Protein 6AZD (pdb70)

Structure (mmCIF, N/CA/C/O backbone):
data_6AZD
#
_entry.id   6AZD
#
_cell.length_a   49.410
_cell.length_b   52.650
_cell.length_c   52.300
_cell.angle_alpha   90.000
_cell.angle_beta   95.510
_cell.angle_gamma   90.000
#
_symmetry.space_group_name_H-M   'P 1 21 1'
#
loop_
_entity.id
_entity.type
_entity.pdbx_description
1 polymer 'PpKAI2-like H'
2 water water
#
loop_
_atom_site.group_PDB
_atom_site.id
_atom_site.type_symbol
_atom_site.label_atom_id
_atom_site.label_alt_id
_atom_site.label_comp_id
_atom_site.label_asym_id
_atom_site.label_entity_id
_atom_site.label_seq_id
_atom_site.pdbx_PDB_ins_code
_atom_site.Cartn_x
_atom_site.Cartn_y
_atom_site.Cartn_z
_atom_site.occupancy
_atom_site.B_iso_or_equiv
_atom_site.auth_seq_id
_atom_site.auth_comp_id
_atom_site.auth_asym_id
_atom_site.auth_atom_id
_atom_site.pdbx_PDB_model_num
ATOM 1 N N . SER A 1 5 ? 17.11357 9.64335 32.49587 1.000 39.43125 3 SER A N 1
ATOM 2 C CA . SER A 1 5 ? 15.84333 9.85484 33.18641 1.000 34.51301 3 SER A CA 1
ATOM 3 C C . SER A 1 5 ? 15.52457 11.34094 33.44232 1.000 27.35764 3 SER A C 1
ATOM 4 O O . SER A 1 5 ? 14.37984 11.75319 33.24907 1.000 24.73124 3 SER A O 1
ATOM 7 N N . PRO A 1 6 ? 16.50039 12.15000 33.88266 1.000 22.18236 4 PRO A N 1
ATOM 8 C CA . PRO A 1 6 ? 16.23960 13.59831 33.91945 1.000 27.61567 4 PRO A CA 1
ATOM 9 C C . PRO A 1 6 ? 16.04910 14.19568 32.53714 1.000 23.72120 4 PRO A C 1
ATOM 10 O O . PRO A 1 6 ? 15.24359 15.12124 32.38413 1.000 20.49586 4 PRO A O 1
ATOM 14 N N . LEU A 1 7 ? 16.75849 13.69107 31.52363 1.000 20.47404 5 LEU A N 1
ATOM 15 C CA . LEU A 1 7 ? 16.51805 14.14636 30.15748 1.000 19.12831 5 LEU A CA 1
ATOM 16 C C . LEU A 1 7 ? 15.10252 13.80379 29.70143 1.000 19.89634 5 LEU A C 1
ATOM 17 O O . LEU A 1 7 ? 14.43349 14.62029 29.05533 1.000 18.50792 5 LEU A O 1
ATOM 22 N N . LEU A 1 8 ? 14.62291 12.60456 30.03688 1.000 14.98599 6 LEU A N 1
ATOM 23 C CA . LEU A 1 8 ? 13.29553 12.18942 29.59582 1.000 14.92666 6 LEU A CA 1
ATOM 24 C C . LEU A 1 8 ? 12.19344 12.89257 30.38124 1.000 15.16802 6 LEU A C 1
ATOM 25 O O . LEU A 1 8 ? 11.14323 13.22265 29.81961 1.000 13.34858 6 LEU A O 1
ATOM 30 N N . SER A 1 9 ? 12.40985 13.13230 31.67624 1.000 16.26474 7 SER A N 1
ATOM 31 C CA . SER A 1 9 ? 11.45065 13.91853 32.44475 1.000 15.06738 7 SER A CA 1
ATOM 32 C C . SER A 1 9 ? 11.42438 15.36174 31.96378 1.000 13.36395 7 SER A C 1
ATOM 33 O O . SER A 1 9 ? 10.35110 15.95899 31.82129 1.000 16.56912 7 SER A O 1
ATOM 36 N N . THR A 1 10 ? 12.60122 15.93031 31.70236 1.000 11.30375 8 THR A N 1
ATOM 37 C CA . THR A 1 10 ? 12.69582 17.32418 31.28124 1.000 18.22914 8 THR A CA 1
ATOM 38 C C . THR A 1 10 ? 11.87480 17.59828 30.02498 1.000 15.55010 8 THR A C 1
ATOM 39 O O . THR A 1 10 ? 11.29396 18.68156 29.88533 1.000 14.65175 8 THR A O 1
ATOM 43 N N . HIS A 1 11 ? 11.79460 16.63461 29.11187 1.000 12.54617 9 HIS A N 1
ATOM 44 C CA . HIS A 1 11 ? 11.05516 16.81668 27.87154 1.000 10.83767 9 HIS A CA 1
ATOM 45 C C . HIS A 1 11 ? 9.69850 16.12753 27.88383 1.000 13.29862 9 HIS A C 1
ATOM 46 O O . HIS A 1 11 ? 9.06095 16.02921 26.82989 1.000 7.00307 9 HIS A O 1
ATOM 53 N N . ASN A 1 12 ? 9.25018 15.64664 29.04841 1.000 8.93513 10 ASN A N 1
ATOM 54 C CA . ASN A 1 12 ? 7.93092 15.02982 29.19933 1.000 7.03121 10 ASN A CA 1
ATOM 55 C C . ASN A 1 12 ? 7.75435 13.85450 28.24663 1.000 8.61631 10 ASN A C 1
ATOM 56 O O . ASN A 1 12 ? 6.68130 13.65718 27.67392 1.000 7.19744 10 ASN A O 1
ATOM 61 N N . VAL A 1 13 ? 8.81981 13.07378 28.07180 1.000 8.39488 11 VAL A N 1
ATOM 62 C CA . VAL A 1 13 ? 8.81449 11.99626 27.08762 1.000 8.54166 11 VAL A CA 1
ATOM 63 C C . VAL A 1 13 ? 7.80180 10.93452 27.49555 1.000 13.26402 11 VAL A C 1
ATOM 64 O O . VAL A 1 13 ? 7.76839 10.49307 28.65090 1.000 8.51038 11 VAL A O 1
ATOM 68 N N . THR A 1 14 ? 6.95963 10.53249 26.54730 1.000 8.39070 12 THR A N 1
ATOM 69 C CA . THR A 1 14 ? 5.92031 9.53605 26.76174 1.000 9.87437 12 THR A CA 1
ATOM 70 C C . THR A 1 14 ? 6.05047 8.47315 25.68272 1.000 7.93008 12 THR A C 1
ATOM 71 O O . THR A 1 14 ? 6.15889 8.80528 24.49978 1.000 7.93038 12 THR A O 1
ATOM 75 N N . VAL A 1 15 ? 6.05353 7.20450 26.08084 1.000 5.66612 13 VAL A N 1
ATOM 76 C CA . VAL A 1 15 ? 6.17076 6.09210 25.14295 1.000 6.43327 13 VAL A CA 1
ATOM 77 C C . VAL A 1 15 ? 4.94368 5.20537 25.29608 1.000 8.43763 13 VAL A C 1
ATOM 78 O O . VAL A 1 15 ? 4.63614 4.74751 26.40441 1.000 6.16534 13 VAL A O 1
ATOM 82 N N . LEU A 1 16 ? 4.24602 4.96840 24.18323 1.000 5.86158 14 LEU A N 1
ATOM 83 C CA . LEU A 1 16 ? 2.99436 4.22339 24.16291 1.000 5.50432 14 LEU A CA 1
ATOM 84 C C . LEU A 1 16 ? 3.04843 3.15236 23.08407 1.000 9.46026 14 LEU A C 1
ATOM 85 O O . LEU A 1 16 ? 3.62474 3.36631 22.01414 1.000 10.40649 14 LEU A O 1
ATOM 90 N N . GLY A 1 17 ? 2.43493 2.01269 23.36014 1.000 5.33118 15 GLY A N 1
ATOM 91 C CA . GLY A 1 17 ? 2.41906 0.89560 22.43887 1.000 6.97899 15 GLY A CA 1
ATOM 92 C C . GLY A 1 17 ? 3.26827 -0.25069 22.95626 1.000 11.01322 15 GLY A C 1
ATOM 93 O O . GLY A 1 17 ? 3.78885 -0.22698 24.07315 1.000 8.11542 15 GLY A O 1
ATOM 94 N N . ASN A 1 18 ? 3.41099 -1.26754 22.11340 1.000 9.90666 16 ASN A N 1
ATOM 95 C CA . ASN A 1 18 ? 4.19432 -2.43739 22.48075 1.000 11.12707 16 ASN A CA 1
ATOM 96 C C . ASN A 1 18 ? 5.67998 -2.16182 22.30878 1.000 10.30920 16 ASN A C 1
ATOM 97 O O . ASN A 1 18 ? 6.09752 -1.50269 21.35312 1.000 12.50863 16 ASN A O 1
ATOM 102 N N . ARG A 1 19 ? 6.47531 -2.68000 23.24810 1.000 9.94076 17 ARG A N 1
ATOM 103 C CA . ARG A 1 19 ? 7.91866 -2.46588 23.24568 1.000 14.81084 17 ARG A CA 1
ATOM 104 C C . ARG A 1 19 ? 8.59240 -2.96162 21.97456 1.000 18.06657 17 ARG A C 1
ATOM 105 O O . ARG A 1 19 ? 9.67243 -2.46980 21.63275 1.000 16.61930 17 ARG A O 1
ATOM 113 N N . SER A 1 20 ? 7.99634 -3.92844 21.27899 1.000 9.63868 18 SER A N 1
ATOM 114 C CA . SER A 1 20 ? 8.61501 -4.55563 20.11907 1.000 15.54216 18 SER A CA 1
ATOM 115 C C . SER A 1 20 ? 8.08239 -4.03081 18.78844 1.000 13.42239 18 SER A C 1
ATOM 116 O O . SER A 1 20 ? 8.46187 -4.55496 17.73840 1.000 10.95946 18 SER A O 1
ATOM 119 N N . ASP A 1 21 ? 7.22520 -3.01483 18.80257 1.000 10.91243 19 ASP A N 1
ATOM 120 C CA . ASP A 1 21 ? 6.59823 -2.53163 17.58095 1.000 13.10244 19 ASP A CA 1
ATOM 121 C C . ASP A 1 21 ? 7.40238 -1.38369 16.97736 1.000 13.40622 19 ASP A C 1
ATOM 122 O O . ASP A 1 21 ? 8.19403 -0.73587 17.67208 1.000 11.14140 19 ASP A O 1
ATOM 127 N N . PRO A 1 22 ? 7.24318 -1.12115 15.67380 1.000 9.93928 20 PRO A N 1
ATOM 128 C CA . PRO A 1 22 ? 8.03882 -0.06421 15.03344 1.000 10.20217 20 PRO A CA 1
ATOM 129 C C . PRO A 1 22 ? 7.77356 1.29228 15.66674 1.000 8.47170 20 PRO A C 1
ATOM 130 O O . PRO A 1 22 ? 6.63745 1.63180 16.00256 1.000 9.80674 20 PRO A O 1
ATOM 134 N N . VAL A 1 23 ? 8.83738 2.07115 15.81801 1.000 11.32398 21 VAL A N 1
ATOM 135 C CA . VAL A 1 23 ? 8.79840 3.29702 16.60733 1.000 9.46328 21 VAL A CA 1
ATOM 136 C C . VAL A 1 23 ? 8.46893 4.48019 15.70813 1.000 10.38358 21 VAL A C 1
ATOM 137 O O . VAL A 1 23 ? 9.04466 4.63609 14.62561 1.000 10.80937 21 VAL A O 1
ATOM 141 N N . VAL A 1 24 ? 7.53703 5.31184 16.16145 1.000 8.96851 22 VAL A N 1
ATOM 142 C CA . VAL A 1 24 ? 7.20882 6.58098 15.52926 1.000 6.88506 22 VAL A CA 1
ATOM 143 C C . VAL A 1 24 ? 7.41837 7.67080 16.56850 1.000 6.99315 22 VAL A C 1
ATOM 144 O O . VAL A 1 24 ? 6.84418 7.60367 17.66071 1.000 9.53716 22 VAL A O 1
ATOM 148 N N . VAL A 1 25 ? 8.23138 8.66902 16.23504 1.000 5.87168 23 VAL A N 1
ATOM 149 C CA . VAL A 1 25 ? 8.47829 9.81732 17.10162 1.000 6.49703 23 VAL A CA 1
ATOM 150 C C . VAL A 1 25 ? 7.73141 11.01067 16.52315 1.000 7.11985 23 VAL A C 1
ATOM 151 O O . VAL A 1 25 ? 7.79112 11.25741 15.31206 1.000 4.46645 23 VAL A O 1
ATOM 155 N N . LEU A 1 26 ? 7.03048 11.74622 17.38620 1.000 4.43495 24 LEU A N 1
ATOM 156 C CA . LEU A 1 26 ? 6.14390 12.83624 16.99187 1.000 6.57491 24 LEU A CA 1
ATOM 157 C C . LEU A 1 26 ? 6.62689 14.12470 17.64535 1.000 8.48395 24 LEU A C 1
ATOM 158 O O . LEU A 1 26 ? 6.61786 14.23637 18.87416 1.000 8.59112 24 LEU A O 1
ATOM 163 N N . GLY A 1 27 ? 7.02645 15.09729 16.83204 1.000 7.39661 25 GLY A N 1
ATOM 164 C CA . GLY A 1 27 ? 7.44779 16.39748 17.31734 1.000 6.36335 25 GLY A CA 1
ATOM 165 C C . GLY A 1 27 ? 6.37258 17.42381 17.01778 1.000 9.80524 25 GLY A C 1
ATOM 166 O O . GLY A 1 27 ? 5.61947 17.28281 16.05466 1.000 13.07457 25 GLY A O 1
ATOM 167 N N . HIS A 1 28 ? 6.30413 18.46366 17.83919 1.000 5.42981 26 HIS A N 1
ATOM 168 C CA . HIS A 1 28 ? 5.24723 19.45933 17.74138 1.000 7.90246 26 HIS A CA 1
ATOM 169 C C . HIS A 1 28 ? 5.81374 20.81451 17.33046 1.000 6.75076 26 HIS A C 1
ATOM 170 O O . HIS A 1 28 ? 7.01802 21.06719 17.41653 1.000 7.55282 26 HIS A O 1
ATOM 177 N N . GLY A 1 29 ? 4.91327 21.70161 16.90474 1.000 4.40793 27 GLY A N 1
ATOM 178 C CA . GLY A 1 29 ? 5.29747 23.01490 16.43385 1.000 8.53665 27 GLY A CA 1
ATOM 179 C C . GLY A 1 29 ? 5.35271 24.05556 17.54349 1.000 9.57982 27 GLY A C 1
ATOM 180 O O . GLY A 1 29 ? 5.07938 23.78839 18.71373 1.000 6.84311 27 GLY A O 1
ATOM 181 N N . LEU A 1 30 ? 5.72066 25.27135 17.14318 1.000 10.18630 28 LEU A N 1
ATOM 182 C CA . LEU A 1 30 ? 5.80588 26.38737 18.07611 1.000 8.72097 28 LEU A CA 1
ATOM 183 C C . LEU A 1 30 ? 4.43112 26.73040 18.63210 1.000 8.18587 28 LEU A C 1
ATOM 184 O O . LEU A 1 30 ? 3.45167 26.82381 17.88916 1.000 7.48130 28 LEU A O 1
ATOM 189 N N . GLY A 1 31 ? 4.35932 26.92768 19.94660 1.000 12.62462 29 GLY A N 1
ATOM 190 C CA . GLY A 1 31 ? 3.12491 27.32511 20.58012 1.000 9.22453 29 GLY A CA 1
ATOM 191 C C . GLY A 1 31 ? 2.25908 26.19085 21.07650 1.000 11.07793 29 GLY A C 1
ATOM 192 O O . GLY A 1 31 ? 1.32166 26.44043 21.84553 1.000 10.78922 29 GLY A O 1
ATOM 193 N N . THR A 1 32 ? 2.52555 24.96021 20.66296 1.000 12.49316 30 THR A N 1
ATOM 194 C CA . THR A 1 32 ? 1.77647 23.81393 21.15372 1.000 8.49790 30 THR A CA 1
ATOM 195 C C . THR A 1 32 ? 2.73090 22.88933 21.90557 1.000 10.70557 30 THR A C 1
ATOM 196 O O . THR A 1 32 ? 3.87061 23.25315 22.21236 1.000 13.27039 30 THR A O 1
ATOM 200 N N . ASP A 1 33 ? 2.24831 21.69586 22.22593 1.000 10.99679 31 ASP A N 1
ATOM 201 C CA . ASP A 1 33 ? 3.07897 20.65957 22.82588 1.000 10.87023 31 ASP A CA 1
ATOM 202 C C . ASP A 1 33 ? 2.58139 19.32416 22.28708 1.000 9.84206 31 ASP A C 1
ATOM 203 O O . ASP A 1 33 ? 1.84737 19.27003 21.29436 1.000 9.41263 31 ASP A O 1
ATOM 208 N N . GLN A 1 34 ? 2.96318 18.22995 22.95093 1.000 7.43637 32 GLN A N 1
ATOM 209 C CA . GLN A 1 34 ? 2.60593 16.91137 22.44739 1.000 6.65761 32 GLN A CA 1
ATOM 210 C C . GLN A 1 34 ? 1.10555 16.66530 22.48647 1.000 8.24466 32 GLN A C 1
ATOM 211 O O . GLN A 1 34 ? 0.63037 15.73793 21.82364 1.000 8.61225 32 GLN A O 1
ATOM 217 N N . SER A 1 35 ? 0.34647 17.48275 23.22452 1.000 6.66168 33 SER A N 1
ATOM 218 C CA . SER A 1 35 ? -1.10708 17.34094 23.22397 1.000 8.59285 33 SER A CA 1
ATOM 219 C C . SER A 1 35 ? -1.71606 17.67271 21.86803 1.000 8.28609 33 SER A C 1
ATOM 220 O O . SER A 1 35 ? -2.87340 17.31991 21.62246 1.000 8.45386 33 SER A O 1
ATOM 223 N N . VAL A 1 36 ? -0.96615 18.33247 20.97958 1.000 9.43448 34 VAL A N 1
ATOM 224 C CA . VAL A 1 36 ? -1.42598 18.51050 19.60635 1.000 8.44376 34 VAL A CA 1
ATOM 225 C C . VAL A 1 36 ? -1.69514 17.16585 18.94200 1.000 8.27088 34 VAL A C 1
ATOM 226 O O . VAL A 1 36 ? -2.50790 17.08161 18.01568 1.000 10.74349 34 VAL A O 1
ATOM 230 N N . TRP A 1 37 ? -1.05223 16.10267 19.41039 1.000 6.69267 35 TRP A N 1
ATOM 231 C CA . TRP A 1 37 ? -1.24520 14.76855 18.86295 1.000 10.91335 35 TRP A CA 1
ATOM 232 C C . TRP A 1 37 ? -2.34532 13.99157 19.56899 1.000 11.48685 35 TRP A C 1
ATOM 233 O O . TRP A 1 37 ? -2.46943 12.78272 19.33935 1.000 11.01357 35 TRP A O 1
ATOM 244 N N . LYS A 1 38 ? -3.15626 14.66335 20.39660 1.000 7.58380 36 LYS A N 1
ATOM 245 C CA . LYS A 1 38 ? -4.16899 13.97718 21.19638 1.000 9.65727 36 LYS A CA 1
ATOM 246 C C . LYS A 1 38 ? -5.09933 13.10833 20.35568 1.000 11.99195 36 LYS A C 1
ATOM 247 O O . LYS A 1 38 ? -5.56165 12.06532 20.83095 1.000 13.88703 36 LYS A O 1
ATOM 253 N N . TYR A 1 39 ? -5.40820 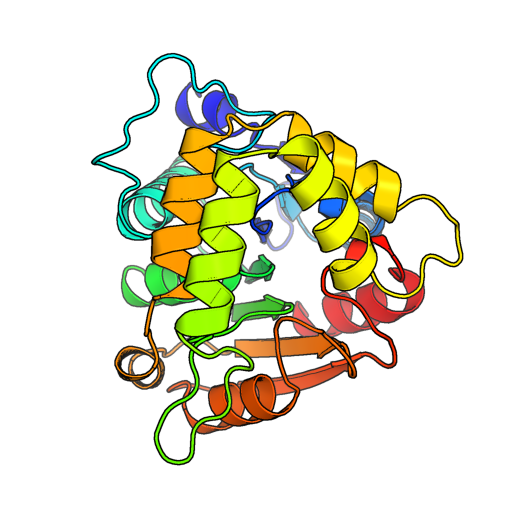13.51550 19.12652 1.000 9.88398 37 TYR A N 1
ATOM 254 C CA . TYR A 1 39 ? -6.36295 12.77445 18.31353 1.000 12.33956 37 TYR A CA 1
ATOM 255 C C . TYR A 1 39 ? -5.69319 11.83498 17.32584 1.000 11.47025 37 TYR A C 1
ATOM 256 O O . TYR A 1 39 ? -6.38826 11.10106 16.61712 1.000 9.94079 37 TYR A O 1
ATOM 265 N N . THR A 1 40 ? -4.36636 11.84096 17.27218 1.000 9.28390 38 THR A N 1
ATOM 266 C CA . THR A 1 40 ? -3.59809 11.00055 16.37232 1.000 11.16860 38 THR A CA 1
ATOM 267 C C . THR A 1 40 ? -3.03198 9.77327 17.06105 1.000 10.69854 38 THR A C 1
ATOM 268 O O . THR A 1 40 ? -2.99824 8.69487 16.46302 1.000 11.17566 38 THR A O 1
ATOM 272 N N . VAL A 1 41 ? -2.59786 9.91615 18.31325 1.000 10.84628 39 VAL A N 1
ATOM 273 C CA . VAL A 1 41 ? -1.81904 8.85619 18.95901 1.000 12.34289 39 VAL A CA 1
ATOM 274 C C . VAL A 1 41 ? -2.61017 7.55839 19.12797 1.000 12.00406 39 VAL A C 1
ATOM 275 O O . VAL A 1 41 ? -2.06683 6.49056 18.81410 1.000 9.73213 39 VAL A O 1
ATOM 279 N N . PRO A 1 42 ? -3.86301 7.57243 19.60791 1.000 12.61247 40 PRO A N 1
ATOM 280 C CA . PRO A 1 42 ? -4.56539 6.28418 19.78657 1.000 12.12834 40 PRO A CA 1
ATOM 281 C C . PRO A 1 42 ? -4.72152 5.48581 18.50087 1.000 13.37563 40 PRO A C 1
ATOM 282 O O . PRO A 1 42 ? -4.74349 4.24869 18.54743 1.000 12.90209 40 PRO A O 1
ATOM 286 N N . SER A 1 43 ? -4.83144 6.15371 17.35168 1.000 11.62798 41 SER A N 1
ATOM 287 C CA . SER A 1 43 ? -4.85472 5.42937 16.08686 1.000 9.76021 41 SER A CA 1
ATOM 288 C C . SER A 1 43 ? -3.50567 4.78038 15.80162 1.000 12.40604 41 SER A C 1
ATOM 289 O O . SER A 1 43 ? -3.44761 3.66051 15.27997 1.000 12.90551 41 SER A O 1
ATOM 292 N N . LEU A 1 44 ? -2.40987 5.46254 16.14603 1.000 6.20353 42 LEU A N 1
ATOM 293 C CA . LEU A 1 44 ? -1.08577 4.88495 15.93682 1.000 7.84570 42 LEU A CA 1
ATOM 294 C C . LEU A 1 44 ? -0.86891 3.66445 16.81739 1.000 11.12761 42 LEU A C 1
ATOM 295 O O . LEU A 1 44 ? -0.29016 2.66633 16.37192 1.000 10.90840 42 LEU A O 1
ATOM 300 N N . VAL A 1 45 ? -1.32436 3.72830 18.06901 1.000 8.64339 43 VAL A N 1
ATOM 301 C CA . VAL A 1 45 ? -1.17882 2.59726 18.97915 1.000 9.12760 43 VAL A CA 1
ATOM 302 C C . VAL A 1 45 ? -2.01177 1.41634 18.49757 1.000 10.41669 43 VAL A C 1
ATOM 303 O O . VAL A 1 45 ? -1.54029 0.27455 18.46854 1.000 12.11625 43 VAL A O 1
ATOM 307 N N . ASN A 1 46 ? -3.26429 1.66998 18.11381 1.000 11.83728 44 ASN A N 1
ATOM 308 C CA . ASN A 1 46 ? -4.12588 0.58928 17.65181 1.000 12.10509 44 ASN A CA 1
ATOM 309 C C . ASN A 1 46 ? -3.68748 0.02337 16.30838 1.000 14.28901 44 ASN A C 1
ATOM 310 O O . ASN A 1 46 ? -4.19113 -1.03010 15.90591 1.000 14.48615 44 ASN A O 1
ATOM 315 N N . GLN A 1 47 ? -2.77119 0.69143 15.61140 1.000 15.28001 45 GLN A N 1
ATOM 316 C CA . GLN A 1 47 ? -2.17247 0.17702 14.38842 1.000 18.14764 45 GLN A CA 1
ATOM 317 C C . GLN A 1 47 ? -0.84564 -0.51904 14.64924 1.000 15.09477 45 GLN A C 1
ATOM 318 O O . GLN A 1 47 ? -0.10719 -0.79939 13.70048 1.000 16.36495 45 GLN A O 1
ATOM 324 N N . ASN A 1 48 ? -0.52669 -0.78373 15.91795 1.000 11.36832 46 ASN A N 1
ATOM 325 C CA . ASN A 1 48 ? 0.64957 -1.55755 16.31943 1.000 14.03547 46 ASN A CA 1
ATOM 326 C C . ASN A 1 48 ? 1.95055 -0.80839 16.01970 1.000 13.85515 46 ASN A C 1
ATOM 327 O O . ASN A 1 48 ? 2.94161 -1.39918 15.59221 1.000 14.94417 46 ASN A O 1
ATOM 332 N N . PHE A 1 49 ? 1.94866 0.49980 16.25625 1.000 10.15275 47 PHE A N 1
ATOM 333 C CA . PHE A 1 49 ? 3.16328 1.29899 16.28897 1.000 9.88309 47 PHE A CA 1
ATOM 334 C C . PHE A 1 49 ? 3.47357 1.68752 17.72907 1.000 8.34164 47 PHE A C 1
ATOM 335 O O . PHE A 1 49 ? 2.57278 1.81334 18.56247 1.000 4.86760 47 PHE A O 1
ATOM 343 N N . GLN A 1 50 ? 4.76011 1.84581 18.02442 1.000 7.40175 48 GLN A N 1
ATOM 344 C CA . GLN A 1 50 ? 5.21008 2.34149 19.31902 1.000 10.20769 48 GLN A CA 1
ATOM 345 C C . GLN A 1 50 ? 5.47414 3.83611 19.19411 1.000 10.39257 48 GLN A C 1
ATOM 346 O O . GLN A 1 50 ? 6.33050 4.25691 18.40931 1.000 11.09795 48 GLN A O 1
ATOM 352 N N . VAL A 1 51 ? 4.75273 4.62610 19.97817 1.000 7.76549 49 VAL A N 1
ATOM 353 C CA . VAL A 1 51 ? 4.66854 6.06780 19.79401 1.000 7.46646 49 VAL A CA 1
ATOM 354 C C . VAL A 1 51 ? 5.50874 6.75396 20.85958 1.000 9.73013 49 VAL A C 1
ATOM 355 O O . VAL A 1 51 ? 5.30144 6.53825 22.05942 1.000 8.50288 49 VAL A O 1
ATOM 359 N N . VAL A 1 52 ? 6.45519 7.57901 20.42502 1.000 3.37710 50 VAL A N 1
ATOM 360 C CA . VAL A 1 52 ? 7.25867 8.40145 21.31856 1.000 5.82714 50 VAL A CA 1
ATOM 361 C C . VAL A 1 52 ? 6.78772 9.83886 21.16234 1.000 9.12704 50 VAL A C 1
ATOM 362 O O . VAL A 1 52 ? 6.78418 10.38125 20.05020 1.000 7.96745 50 VAL A O 1
ATOM 366 N N . LEU A 1 53 ? 6.36663 10.44389 22.26630 1.000 7.52094 51 LEU A N 1
ATOM 367 C CA . LEU A 1 53 ? 6.01398 11.85231 22.30187 1.000 7.67393 51 LEU A CA 1
ATOM 368 C C . LEU A 1 53 ? 6.98941 12.58183 23.21065 1.000 7.73484 51 LEU A C 1
ATOM 369 O O . LEU A 1 53 ? 7.48572 12.02189 24.19189 1.000 7.74835 51 LEU A O 1
ATOM 374 N N . TYR A 1 54 ? 7.26636 13.83597 22.86821 1.000 6.56519 52 TYR A N 1
ATOM 375 C CA . TYR A 1 54 ? 8.15517 14.66690 23.66213 1.000 5.68450 52 TYR A CA 1
ATOM 376 C C . TYR A 1 54 ? 7.80561 16.12307 23.40694 1.000 8.40822 52 TYR A C 1
ATOM 377 O O . TYR A 1 54 ? 7.18943 16.46930 22.39419 1.000 5.51607 52 TYR A O 1
ATOM 386 N N . ASP A 1 55 ? 8.20925 16.97396 24.34253 1.000 6.27223 53 ASP A N 1
ATOM 387 C CA . ASP A 1 55 ? 8.03238 18.41297 24.23410 1.000 7.38849 53 ASP A CA 1
ATOM 388 C C . ASP A 1 55 ? 9.38716 19.05894 23.99392 1.000 8.63457 53 ASP A C 1
ATOM 389 O O . ASP A 1 55 ? 10.36545 18.72704 24.67413 1.000 7.12485 53 ASP A O 1
ATOM 394 N N . THR A 1 56 ? 9.44598 19.95695 23.01266 1.000 7.27214 54 THR A N 1
ATOM 395 C CA . THR A 1 56 ? 10.66616 20.70995 22.77512 1.000 5.98753 54 THR A CA 1
ATOM 396 C C . THR A 1 56 ? 10.87934 21.68747 23.92026 1.000 9.16942 54 THR A C 1
ATOM 397 O O . THR A 1 56 ? 9.92494 22.18558 24.52276 1.000 9.67672 54 THR A O 1
ATOM 401 N N . MET A 1 57 ? 12.14518 21.93320 24.24384 1.000 11.14490 55 MET A N 1
ATOM 402 C CA . MET A 1 57 ? 12.45870 22.83162 25.34518 1.000 11.03589 55 MET A CA 1
ATOM 403 C C . MET A 1 57 ? 11.95362 24.23135 25.03593 1.000 9.16205 55 MET A C 1
ATOM 404 O O . MET A 1 57 ? 12.15567 24.75075 23.93529 1.000 15.50018 55 MET A O 1
ATOM 409 N N . GLY A 1 58 ? 11.29334 24.83959 26.01167 1.000 7.38868 56 GLY A N 1
ATOM 410 C CA . GLY A 1 58 ? 10.65392 26.12164 25.84297 1.000 10.30941 56 GLY A CA 1
ATOM 411 C C . GLY A 1 58 ? 9.14884 26.04417 25.73445 1.000 11.56591 56 GLY A C 1
ATOM 412 O O . GLY A 1 58 ? 8.47988 27.07513 25.86846 1.000 15.12267 56 GLY A O 1
ATOM 413 N N . ALA A 1 59 ? 8.59460 24.85993 25.48837 1.000 10.23972 57 ALA A N 1
ATOM 414 C CA . ALA A 1 59 ? 7.14757 24.71838 25.49047 1.000 10.38553 57 ALA A CA 1
ATOM 415 C C . ALA A 1 59 ? 6.59904 25.02582 26.88270 1.000 12.03304 57 ALA A C 1
ATOM 416 O O . ALA A 1 59 ? 7.31370 24.96372 27.88469 1.000 11.60392 57 ALA A O 1
ATOM 418 N N . GLY A 1 60 ? 5.30864 25.37389 26.93525 1.000 11.71764 58 GLY A N 1
ATOM 419 C CA . GLY A 1 60 ? 4.70562 25.76983 28.19925 1.000 13.26293 58 GLY A CA 1
ATOM 420 C C . GLY A 1 60 ? 4.66647 24.65365 29.22256 1.000 19.33176 58 GLY A C 1
ATOM 421 O O . GLY A 1 60 ? 4.69845 24.91036 30.43167 1.000 14.69437 58 GLY A O 1
ATOM 422 N N . SER A 1 61 ? 4.59438 23.40657 28.75667 1.000 12.93566 59 SER A N 1
ATOM 423 C CA . SER A 1 61 ? 4.62432 22.22340 29.60324 1.000 12.74189 59 SER A CA 1
ATOM 424 C C . SER A 1 61 ? 6.03111 21.87013 30.06437 1.000 13.11929 59 SER A C 1
ATOM 425 O O . SER A 1 61 ? 6.21240 20.85650 30.74682 1.000 12.25878 59 SER A O 1
ATOM 428 N N . THR A 1 62 ? 7.01749 22.67642 29.69826 1.000 12.07343 60 THR A N 1
ATOM 429 C CA . THR A 1 62 ? 8.42095 22.45364 29.99857 1.000 13.66220 60 THR A CA 1
ATOM 430 C C . THR A 1 62 ? 8.88098 23.47573 31.03922 1.000 13.32754 60 THR A C 1
ATOM 431 O O . THR A 1 62 ? 8.35902 24.59188 31.10374 1.000 13.52144 60 THR A O 1
ATOM 435 N N . GLU A 1 63 ? 9.83469 23.08877 31.88511 1.000 12.67259 61 GLU A N 1
ATOM 436 C CA . GLU A 1 63 ? 10.33057 24.00511 32.90850 1.000 19.89612 61 GLU A CA 1
ATOM 437 C C . GLU A 1 63 ? 11.38589 24.92367 32.30415 1.000 19.73850 61 GLU A C 1
ATOM 438 O O . GLU A 1 63 ? 12.40048 24.45203 31.78104 1.000 25.73151 61 GLU A O 1
ATOM 444 N N . THR A 1 64 ? 11.15460 26.23750 32.39410 1.000 17.31828 62 THR A N 1
ATOM 445 C CA . THR A 1 64 ? 11.93968 27.22317 31.65910 1.000 17.38992 62 THR A CA 1
ATOM 446 C C . THR A 1 64 ? 12.41511 28.37536 32.53753 1.000 19.89324 62 THR A C 1
ATOM 447 O O . THR A 1 64 ? 12.70139 29.45724 32.01423 1.000 18.24064 62 THR A O 1
ATOM 451 N N . SER A 1 65 ? 12.51276 28.16952 33.85406 1.000 23.94446 63 SER A N 1
ATOM 452 C CA . SER A 1 65 ? 12.85311 29.26943 34.75449 1.000 19.47596 63 SER A CA 1
ATOM 453 C C . SER A 1 65 ? 14.22783 29.84859 34.43694 1.000 22.57757 63 SER A C 1
ATOM 454 O O . SER A 1 65 ? 14.41694 31.07068 34.46381 1.000 21.73549 63 SER A O 1
ATOM 457 N N . ASP A 1 66 ? 15.20115 28.98804 34.14237 1.000 22.13566 64 ASP A N 1
ATOM 458 C CA . ASP A 1 66 ? 16.50859 29.43736 33.68286 1.000 21.22035 64 ASP A CA 1
ATOM 459 C C . ASP A 1 66 ? 16.73674 28.96811 32.25114 1.000 25.21251 64 ASP A C 1
ATOM 460 O O . ASP A 1 66 ? 17.64994 28.17889 31.98943 1.000 29.85991 64 ASP A O 1
ATOM 462 N N . PHE A 1 67 ? 15.90865 29.44697 31.32314 1.000 20.67440 65 PHE A N 1
ATOM 463 C CA . PHE A 1 67 ? 15.96552 28.97992 29.94345 1.000 20.28523 65 PHE A CA 1
ATOM 464 C C . PHE A 1 67 ? 17.29244 29.35297 29.29386 1.000 21.23587 65 PHE A C 1
ATOM 465 O O . PHE A 1 67 ? 17.71422 30.51266 29.32885 1.000 19.61631 65 PHE A O 1
ATOM 473 N N . ASN A 1 68 ? 17.94493 28.35963 28.69292 1.000 14.79456 66 ASN A N 1
ATOM 474 C CA . ASN A 1 68 ? 19.23422 28.54055 28.02567 1.000 14.78289 66 ASN A CA 1
ATOM 475 C C . ASN A 1 68 ? 18.99846 29.15815 26.65274 1.000 14.77567 66 ASN A C 1
ATOM 476 O O . ASN A 1 68 ? 18.85700 28.46039 25.64745 1.000 12.83238 66 ASN A O 1
ATOM 481 N N . PHE A 1 69 ? 18.98307 30.49310 26.60918 1.000 12.43288 67 PHE A N 1
ATOM 482 C CA . PHE A 1 69 ? 18.69737 31.19879 25.36334 1.000 12.03498 67 PHE A CA 1
ATOM 483 C C . PHE A 1 69 ? 19.80248 30.99400 24.33681 1.000 13.81680 67 PHE A C 1
ATOM 484 O O . PHE A 1 69 ? 19.53190 30.92843 23.13198 1.000 15.37120 67 PHE A O 1
ATOM 492 N N . LYS A 1 70 ? 21.05417 30.91238 24.79204 1.000 10.61946 68 LYS A N 1
ATOM 493 C CA . LYS A 1 70 ? 22.16448 30.67967 23.87583 1.000 12.18604 68 LYS A CA 1
ATOM 494 C C . LYS A 1 70 ? 22.03162 29.32588 23.19086 1.000 13.81790 68 LYS A C 1
ATOM 495 O O . LYS A 1 70 ? 22.07182 29.23328 21.95800 1.000 15.46680 68 LYS A O 1
ATOM 501 N N . ARG A 1 71 ? 21.86752 28.26176 23.98180 1.000 13.82865 69 ARG A N 1
ATOM 502 C CA . ARG A 1 71 ? 21.74381 26.91767 23.42229 1.000 15.71206 69 ARG A CA 1
ATOM 503 C C . ARG A 1 71 ? 20.59489 26.82315 22.42979 1.000 12.19536 69 ARG A C 1
ATOM 504 O O . ARG A 1 71 ? 20.68611 26.09206 21.43649 1.000 14.54107 69 ARG A O 1
ATOM 512 N N . TYR A 1 72 ? 19.51986 27.56790 22.66753 1.000 14.26104 70 TYR A N 1
ATOM 513 C CA . TYR A 1 72 ? 18.32442 27.51334 21.84086 1.000 16.46732 70 TYR A CA 1
ATOM 514 C C . TYR A 1 72 ? 18.17660 28.75638 20.96639 1.000 17.57680 70 TYR A C 1
ATOM 515 O O . TYR A 1 72 ? 17.06399 29.14701 20.60760 1.000 19.98543 70 TYR A O 1
ATOM 524 N N . SER A 1 73 ? 19.30030 29.37753 20.60851 1.000 13.62289 71 SER A N 1
ATOM 525 C CA . SER A 1 73 ? 19.29394 30.51485 19.69851 1.000 17.68607 71 SER A CA 1
ATOM 526 C C . SER A 1 73 ? 19.15519 30.09234 18.24368 1.000 13.43221 71 SER A C 1
ATOM 527 O O . SER A 1 73 ? 18.88244 30.93686 17.38243 1.000 17.72088 71 SER A O 1
ATOM 530 N N . SER A 1 74 ? 19.36286 28.81393 17.95426 1.000 16.16217 72 SER A N 1
ATOM 531 C CA . SER A 1 74 ? 19.08925 28.22570 16.65531 1.000 14.82437 72 SER A CA 1
ATOM 532 C C . SER A 1 74 ? 18.43842 26.87222 16.89879 1.000 21.09031 72 SER A C 1
ATOM 533 O O . SER A 1 74 ? 18.23284 26.45807 18.04451 1.000 16.67974 72 SER A O 1
ATOM 536 N N . LEU A 1 75 ? 18.13226 26.16174 15.81539 1.000 16.18439 73 LEU A N 1
ATOM 537 C CA . LEU A 1 75 ? 17.55972 24.83322 15.96575 1.000 14.12695 73 LEU A CA 1
ATOM 538 C C . LEU A 1 75 ? 18.58649 23.79477 16.39251 1.000 14.79036 73 LEU A C 1
ATOM 539 O O . LEU A 1 75 ? 18.20057 22.65325 16.65945 1.000 15.57793 73 LEU A O 1
ATOM 544 N N . GLN A 1 76 ? 19.87163 24.15375 16.47027 1.000 12.24365 74 GLN A N 1
ATOM 545 C CA . GLN A 1 76 ? 20.88822 23.16638 16.82446 1.000 12.22903 74 GLN A CA 1
ATOM 546 C C . GLN A 1 76 ? 20.65867 22.61006 18.22327 1.000 14.91475 74 GLN A C 1
ATOM 547 O O . GLN A 1 76 ? 20.81226 21.40444 18.45328 1.000 15.22789 74 GLN A O 1
ATOM 553 N N . GLY A 1 77 ? 20.29343 23.47055 19.17309 1.000 11.66470 75 GLY A N 1
ATOM 554 C CA . GLY A 1 77 ? 20.02534 22.98923 20.51760 1.000 10.70290 75 GLY A CA 1
ATOM 555 C C . GLY A 1 77 ? 18.85769 22.02397 20.56655 1.000 11.81956 75 GLY A C 1
ATOM 556 O O . GLY A 1 77 ? 18.89563 21.02512 21.28994 1.000 14.38535 75 GLY A O 1
ATOM 557 N N . HIS A 1 78 ? 17.80272 22.30722 19.79706 1.000 8.51195 76 HIS A N 1
ATOM 558 C CA . HIS A 1 78 ? 16.66608 21.39363 19.74486 1.000 10.48553 76 HIS A CA 1
ATOM 559 C C . HIS A 1 78 ? 17.03571 20.09616 19.03785 1.000 9.68448 76 HIS A C 1
ATOM 560 O O . HIS A 1 78 ? 16.57040 19.01795 19.42545 1.000 10.61099 76 HIS A O 1
ATOM 567 N N . VAL A 1 79 ? 17.87505 20.18065 18.00242 1.000 10.26301 77 VAL A N 1
ATOM 568 C CA . VAL A 1 79 ? 18.32624 18.97776 17.30826 1.000 13.26573 77 VAL A CA 1
ATOM 569 C C . VAL A 1 79 ? 19.15555 18.10587 18.24116 1.000 11.72212 77 VAL A C 1
ATOM 570 O O . VAL A 1 79 ? 19.02874 16.87580 18.24078 1.000 10.36269 77 VAL A O 1
ATOM 574 N N . ASP A 1 80 ? 20.01635 18.72651 19.05245 1.000 12.52049 78 ASP A N 1
ATOM 575 C CA . ASP A 1 80 ? 20.80648 17.96279 20.01371 1.000 14.79947 78 ASP A CA 1
ATOM 576 C C . ASP A 1 80 ? 19.92349 17.35011 21.09457 1.000 16.32879 78 ASP A C 1
ATOM 577 O O . ASP A 1 80 ? 20.19592 16.23481 21.55781 1.000 11.70525 78 ASP A O 1
ATOM 582 N N . ASP A 1 81 ? 18.86411 18.06004 21.49974 1.000 11.22211 79 ASP A N 1
ATOM 583 C CA . ASP A 1 81 ? 17.89677 17.50470 22.44413 1.000 12.49459 79 ASP A CA 1
ATOM 584 C C . ASP A 1 81 ? 17.20534 16.27666 21.86671 1.000 10.66132 79 ASP A C 1
ATOM 585 O O . ASP A 1 81 ? 17.06609 15.25232 22.54265 1.000 15.73295 79 ASP A O 1
ATOM 590 N N . LEU A 1 82 ? 16.73941 16.37332 20.62035 1.000 12.38805 80 LEU A N 1
ATOM 591 C CA . LEU A 1 82 ? 16.05253 15.24506 19.99902 1.000 10.65279 80 LEU A CA 1
ATOM 592 C C . LEU A 1 82 ? 16.98037 14.04483 19.85166 1.000 11.09515 80 LEU A C 1
ATOM 593 O O . LEU A 1 82 ? 16.57304 12.90409 20.09872 1.000 10.32388 80 LEU A O 1
ATOM 598 N N . LEU A 1 83 ? 18.23461 14.28339 19.45846 1.000 9.89158 81 LEU A N 1
ATOM 599 C CA . LEU A 1 83 ? 19.19107 13.18973 19.31638 1.000 13.93999 81 LEU A CA 1
ATOM 600 C C . LEU A 1 83 ? 19.48806 12.53320 20.65644 1.000 13.83089 81 LEU A C 1
ATOM 601 O O . LEU A 1 83 ? 19.63226 11.30650 20.73827 1.000 14.10017 81 LEU A O 1
ATOM 606 N N . ALA A 1 84 ? 19.61121 13.33843 21.71422 1.000 9.92896 82 ALA A N 1
ATOM 607 C CA . ALA A 1 84 ? 19.87319 12.78745 23.03816 1.000 14.07400 82 ALA A CA 1
ATOM 608 C C . ALA A 1 84 ? 18.70750 11.94559 23.5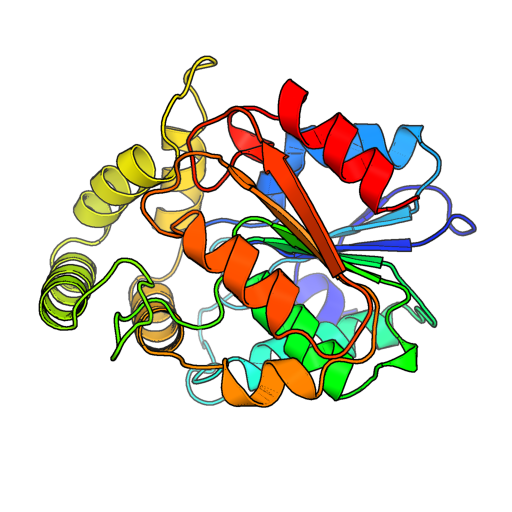2987 1.000 11.54366 82 ALA A C 1
ATOM 609 O O . ALA A 1 84 ? 18.91236 10.96675 24.25480 1.000 15.57892 82 ALA A O 1
ATOM 611 N N . ILE A 1 85 ? 17.48104 12.31228 23.15816 1.000 13.36038 83 ILE A N 1
ATOM 612 C CA . ILE A 1 85 ? 16.31960 11.52928 23.56688 1.000 11.62958 83 ILE A CA 1
ATOM 613 C C . ILE A 1 85 ? 16.33432 10.16740 22.88856 1.000 13.82304 83 ILE A C 1
ATOM 614 O O . ILE A 1 85 ? 16.11416 9.13205 23.52882 1.000 10.79256 83 ILE A O 1
ATOM 619 N N . LEU A 1 86 ? 16.59240 10.14891 21.57920 1.000 13.34446 84 LEU A N 1
ATOM 620 C CA . LEU A 1 86 ? 16.58568 8.88971 20.84326 1.000 11.75245 84 LEU A CA 1
ATOM 621 C C . LEU A 1 86 ? 17.63171 7.92610 21.38771 1.000 13.71156 84 LEU A C 1
ATOM 622 O O . LEU A 1 86 ? 17.38230 6.71936 21.48197 1.000 18.03927 84 LEU A O 1
ATOM 627 N N . ASP A 1 87 ? 18.80946 8.44017 21.75436 1.000 12.96276 85 ASP A N 1
ATOM 628 C CA . ASP A 1 87 ? 19.84131 7.58303 22.33113 1.000 18.48682 85 ASP A CA 1
ATOM 629 C C . ASP A 1 87 ? 19.45034 7.10003 23.72149 1.000 18.72104 85 ASP A C 1
ATOM 630 O O . ASP A 1 87 ? 19.69357 5.93837 24.07089 1.000 16.50045 85 ASP A O 1
ATOM 635 N N . GLU A 1 88 ? 18.84899 7.97897 24.53044 1.000 14.03981 86 GLU A N 1
ATOM 636 C CA . GLU A 1 88 ? 18.44515 7.59734 25.88125 1.000 16.67124 86 GLU A CA 1
ATOM 637 C C . GLU A 1 88 ? 17.34037 6.54912 25.86128 1.000 16.53041 86 GLU A C 1
ATOM 638 O O . GLU A 1 88 ? 17.19999 5.77710 26.81672 1.000 16.74335 86 GLU A O 1
ATOM 644 N N . LEU A 1 89 ? 16.54941 6.50836 24.79351 1.000 15.78769 87 LEU A N 1
ATOM 645 C CA . LEU A 1 89 ? 15.54782 5.47009 24.61405 1.000 13.72236 87 LEU A CA 1
ATOM 646 C C . LEU A 1 89 ? 16.08516 4.27387 23.84576 1.000 16.43773 87 LEU A C 1
ATOM 647 O O . LEU A 1 89 ? 15.32383 3.33914 23.57306 1.000 17.65207 87 LEU A O 1
ATOM 652 N N . GLU A 1 90 ? 17.37154 4.28703 23.49003 1.000 15.55165 88 GLU A N 1
ATOM 653 C CA . GLU A 1 90 ? 18.00969 3.17515 22.78592 1.000 19.96452 88 GLU A CA 1
ATOM 654 C C . GLU A 1 90 ? 17.26684 2.84202 21.49558 1.000 17.05620 88 GLU A C 1
ATOM 655 O O . GLU A 1 90 ? 17.10271 1.67622 21.13289 1.000 19.39221 88 GLU A O 1
ATOM 661 N N . ILE A 1 91 ? 16.80017 3.88173 20.80957 1.000 22.13818 89 ILE A N 1
ATOM 662 C CA . ILE A 1 91 ? 16.10960 3.74031 19.53436 1.000 19.00223 89 ILE A CA 1
ATOM 663 C C . ILE A 1 91 ? 17.16740 3.70099 18.44079 1.000 25.68848 89 ILE A C 1
ATOM 664 O O . ILE A 1 91 ? 17.86032 4.69171 18.19587 1.000 22.55579 89 ILE A O 1
ATOM 669 N N . GLU A 1 92 ? 17.29872 2.54978 17.78667 1.000 27.77572 90 GLU A N 1
ATOM 670 C CA . GLU A 1 92 ? 18.26141 2.42169 16.70454 1.000 26.74701 90 GLU A CA 1
ATOM 671 C C . GLU A 1 92 ? 17.72566 2.95363 15.38367 1.000 23.93392 90 GLU A C 1
ATOM 672 O O . GLU A 1 92 ? 18.51872 3.25212 14.48561 1.000 19.22817 90 GLU A O 1
ATOM 678 N N . ASN A 1 93 ? 16.40851 3.09642 15.25481 1.000 16.14364 91 ASN A N 1
ATOM 679 C CA . ASN A 1 93 ? 15.80085 3.50506 13.99863 1.000 19.73288 91 ASN A CA 1
ATOM 680 C C . ASN A 1 93 ? 14.33689 3.84054 14.24304 1.000 23.52654 91 ASN A C 1
ATOM 681 O O . ASN A 1 93 ? 13.67320 3.17878 15.04682 1.000 12.89635 91 ASN A O 1
ATOM 686 N N . CYS A 1 94 ? 13.83548 4.85472 13.53745 1.000 19.50526 92 CYS A N 1
ATOM 687 C CA . CYS A 1 94 ? 12.48561 5.33225 13.80010 1.000 13.72184 92 CYS A CA 1
ATOM 688 C C . CYS A 1 94 ? 11.94229 6.07756 12.59108 1.000 11.40793 92 CYS A C 1
ATOM 689 O O . CYS A 1 94 ? 12.68497 6.46351 11.68539 1.000 11.26059 92 CYS A O 1
ATOM 692 N N . VAL A 1 95 ? 10.62737 6.26878 12.59442 1.000 7.82743 93 VAL A N 1
ATOM 693 C CA . VAL A 1 95 ? 9.97411 7.25413 11.74030 1.000 6.76544 93 VAL A CA 1
ATOM 694 C C . VAL A 1 95 ? 9.78574 8.52729 12.55607 1.000 5.86559 93 VAL A C 1
ATOM 695 O O . VAL A 1 95 ? 9.30670 8.47557 13.69240 1.000 7.02357 93 VAL A O 1
ATOM 699 N N . TYR A 1 96 ? 10.14846 9.67327 11.98874 1.000 6.21361 94 TYR A N 1
ATOM 700 C CA . TYR A 1 96 ? 9.99888 10.94719 12.68547 1.000 6.55349 94 TYR A CA 1
ATOM 701 C C . TYR A 1 96 ? 8.93594 11.79410 11.99637 1.000 8.09412 94 TYR A C 1
ATOM 702 O O . TYR A 1 96 ? 9.06469 12.11853 10.81038 1.000 4.46573 94 TYR A O 1
ATOM 711 N N . VAL A 1 97 ? 7.90090 12.16255 12.74599 1.000 7.12461 95 VAL A N 1
ATOM 712 C CA . VAL A 1 97 ? 6.85793 13.06309 12.27142 1.000 4.49329 95 VAL A CA 1
ATOM 713 C C . VAL A 1 97 ? 7.07528 14.41825 12.92100 1.000 7.00715 95 VAL A C 1
ATOM 714 O O . VAL A 1 97 ? 6.97411 14.55437 14.14685 1.000 6.29452 95 VAL A O 1
ATOM 718 N N . GLY A 1 98 ? 7.36835 15.42220 12.10304 1.000 8.47434 96 GLY A N 1
ATOM 719 C CA . GLY A 1 98 ? 7.65021 16.74304 12.61812 1.000 6.42502 96 GLY A CA 1
ATOM 720 C C . GLY A 1 98 ? 6.62507 17.76872 12.19261 1.000 7.40933 96 GLY A C 1
ATOM 721 O O . GLY A 1 98 ? 6.41070 17.99026 10.99949 1.000 8.53101 96 GLY A O 1
ATOM 722 N N . HIS A 1 99 ? 5.98940 18.41046 13.16149 1.000 8.50408 97 HIS A N 1
ATOM 723 C CA . HIS A 1 99 ? 4.99706 19.42897 12.87229 1.000 6.98963 97 HIS A CA 1
ATOM 724 C C . HIS A 1 99 ? 5.65159 20.80240 12.90798 1.000 11.41670 97 HIS A C 1
ATOM 725 O O . HIS A 1 99 ? 6.38690 21.12348 13.84877 1.000 5.83274 97 HIS A O 1
ATOM 732 N N . SER A 1 100 ? 5.38958 21.60058 11.87159 1.000 9.37381 98 SER A N 1
ATOM 733 C CA . SER A 1 100 ? 5.89634 22.96268 11.77917 1.000 6.53844 98 SER A CA 1
ATOM 734 C C . SER A 1 100 ? 7.40524 23.00941 11.98512 1.000 7.32105 98 SER A C 1
ATOM 735 O O . SER A 1 100 ? 8.15328 22.35839 11.25103 1.000 8.17858 98 SER A O 1
ATOM 738 N N . MET A 1 101 ? 7.86709 23.76572 12.98377 1.000 7.32307 99 MET A N 1
ATOM 739 C CA . MET A 1 101 ? 9.30452 23.90855 13.18183 1.000 7.41853 99 MET A CA 1
ATOM 740 C C . MET A 1 101 ? 9.97920 22.58998 13.54168 1.000 7.85218 99 MET A C 1
ATOM 741 O O . MET A 1 101 ? 11.19359 22.46163 13.35896 1.000 6.68944 99 MET A O 1
ATOM 746 N N . SER A 1 102 ? 9.23265 21.61086 14.05459 1.000 5.95172 100 SER A N 1
ATOM 747 C CA . SER A 1 102 ? 9.82810 20.30111 14.28172 1.000 6.05525 100 SER A CA 1
ATOM 748 C C . SER A 1 102 ? 10.09776 19.57515 12.97419 1.000 6.35082 100 SER A C 1
ATOM 749 O O . SER A 1 102 ? 10.83431 18.58337 12.96965 1.000 10.66856 100 SER A O 1
ATOM 752 N N . GLY A 1 103 ? 9.51611 20.04788 11.86986 1.000 7.40634 101 GLY A N 1
ATOM 753 C CA . GLY A 1 103 ? 9.87623 19.51107 10.56785 1.000 6.38709 101 GLY A CA 1
ATOM 754 C C . GLY A 1 103 ? 11.33442 19.75177 10.23072 1.000 9.72437 101 GLY A C 1
ATOM 755 O O . GLY A 1 103 ? 12.05127 18.83373 9.82479 1.000 9.57911 101 GLY A O 1
ATOM 756 N N . MET A 1 104 ? 11.79883 20.99392 10.40132 1.000 7.11221 102 MET A N 1
ATOM 757 C CA . MET A 1 104 ? 13.20288 21.28565 10.12432 1.000 8.57373 102 MET A CA 1
ATOM 758 C C . MET A 1 104 ? 14.12003 20.62655 11.14657 1.000 7.91208 102 MET A C 1
ATOM 759 O O . MET A 1 104 ? 15.23282 20.21393 10.80180 1.000 8.23343 102 MET A O 1
ATOM 764 N N . ILE A 1 105 ? 13.67165 20.51105 12.39892 1.000 8.60918 103 ILE A N 1
ATOM 765 C CA . ILE A 1 105 ? 14.46031 19.81307 13.41235 1.000 9.72502 103 ILE A CA 1
ATOM 766 C C . ILE A 1 105 ? 14.73267 18.37803 12.97526 1.000 8.29385 103 ILE A C 1
ATOM 767 O O . ILE A 1 105 ? 15.86660 17.89124 13.05089 1.000 10.02511 103 ILE A O 1
ATOM 772 N N . GLY A 1 106 ? 13.69708 17.68310 12.50202 1.000 5.69647 104 GLY A N 1
ATOM 773 C CA . GLY A 1 106 ? 13.89274 16.32589 12.01423 1.000 11.13051 104 GLY A CA 1
ATOM 774 C C . GLY A 1 106 ? 14.80263 16.25845 10.80117 1.000 9.27282 104 GLY A C 1
ATOM 775 O O . GLY A 1 106 ? 15.65234 15.36892 10.69890 1.000 11.92199 104 GLY A O 1
ATOM 776 N N . VAL A 1 107 ? 14.63318 17.19331 9.86361 1.000 8.31160 105 VAL A N 1
ATOM 777 C CA . VAL A 1 107 ? 15.53109 17.27503 8.71438 1.000 9.46885 105 VAL A CA 1
ATOM 778 C C . VAL A 1 107 ? 16.97260 17.45147 9.17757 1.000 10.42371 105 VAL A C 1
ATOM 779 O O . VAL A 1 107 ? 17.87326 16.71679 8.75500 1.000 12.06360 105 VAL A O 1
ATOM 783 N N . LEU A 1 108 ? 17.20891 18.42423 10.06425 1.000 8.02803 106 LEU A N 1
ATOM 784 C CA . LEU A 1 108 ? 18.56392 18.68925 10.54200 1.000 9.85225 106 LEU A CA 1
ATOM 785 C C . LEU A 1 108 ? 19.12074 17.51151 11.32717 1.000 9.60935 106 LEU A C 1
ATOM 786 O O . LEU A 1 108 ? 20.30907 17.18902 11.21688 1.000 12.76928 106 LEU A O 1
ATOM 791 N N . ALA A 1 109 ? 18.28438 16.86818 12.14245 1.000 9.76570 107 ALA A N 1
ATOM 792 C CA . ALA A 1 109 ? 18.74727 15.70148 12.88272 1.000 9.90728 107 ALA A CA 1
ATOM 793 C C . ALA A 1 109 ? 19.08086 14.55493 11.93879 1.000 13.02897 107 ALA A C 1
ATOM 794 O O . ALA A 1 109 ? 20.04227 13.81237 12.17095 1.000 15.41857 107 ALA A O 1
ATOM 796 N N . SER A 1 110 ? 18.29879 14.39642 10.86661 1.000 10.03379 108 SER A N 1
ATOM 797 C CA . SER A 1 110 ? 18.57577 13.33405 9.90677 1.000 11.72254 108 SER A CA 1
ATOM 798 C C . SER A 1 110 ? 19.86617 13.59520 9.14119 1.000 16.16078 108 SER A C 1
ATOM 799 O O . SER A 1 110 ? 20.52005 12.64641 8.69406 1.000 12.67296 108 SER A O 1
ATOM 802 N N . LEU A 1 111 ? 20.24494 14.86763 8.97478 1.000 11.08486 109 LEU A N 1
ATOM 803 C CA . LEU A 1 111 ? 21.53160 15.18448 8.36285 1.000 12.68422 109 LEU A CA 1
ATOM 804 C C . LEU A 1 111 ? 22.69637 14.78405 9.25867 1.000 15.01364 109 LEU A C 1
ATOM 805 O O . LEU A 1 111 ? 23.76733 14.42696 8.75678 1.000 16.96064 109 LEU A O 1
ATOM 810 N N . GLU A 1 112 ? 22.51288 14.83968 10.57765 1.000 15.37280 110 GLU A N 1
ATOM 811 C CA . GLU A 1 112 ? 23.56876 14.47339 11.51438 1.000 16.86693 110 GLU A CA 1
ATOM 812 C C . GLU A 1 112 ? 23.61190 12.98055 11.81443 1.000 17.05652 110 GLU A C 1
ATOM 813 O O . GLU A 1 112 ? 24.70034 12.43787 12.03709 1.000 13.68966 110 GLU A O 1
ATOM 819 N N . ARG A 1 113 ? 22.46158 12.30524 11.82546 1.000 19.26256 111 ARG A N 1
ATOM 820 C CA . ARG A 1 113 ? 22.37883 10.87721 12.14588 1.000 17.25140 111 ARG A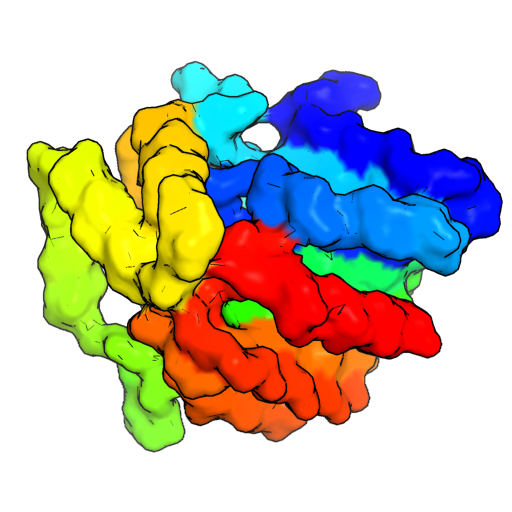 CA 1
ATOM 821 C C . ARG A 1 113 ? 21.36077 10.20642 11.23266 1.000 14.54480 111 ARG A C 1
ATOM 822 O O . ARG A 1 113 ? 20.28365 9.79063 11.67616 1.000 16.99500 111 ARG A O 1
ATOM 830 N N . PRO A 1 114 ? 21.67952 10.06407 9.94115 1.000 18.56091 112 PRO A N 1
ATOM 831 C CA . PRO A 1 114 ? 20.69787 9.47837 9.00834 1.000 17.40802 112 PRO A CA 1
ATOM 832 C C . PRO A 1 114 ? 20.35340 8.03528 9.32201 1.000 19.39847 112 PRO A C 1
ATOM 833 O O . PRO A 1 114 ? 19.26744 7.57558 8.94386 1.000 17.94174 112 PRO A O 1
ATOM 837 N N . ASP A 1 115 ? 21.24509 7.30992 10.00163 1.000 18.35498 113 ASP A N 1
ATOM 838 C CA . ASP A 1 115 ? 20.94664 5.94308 10.41380 1.000 21.81990 113 ASP A CA 1
ATOM 839 C C . ASP A 1 115 ? 19.71715 5.88243 11.30946 1.000 22.07219 113 ASP A C 1
ATOM 840 O O . ASP A 1 115 ? 19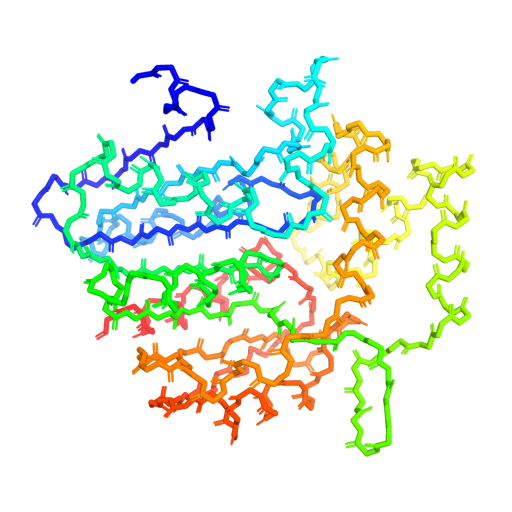.01363 4.86472 11.33715 1.000 20.99924 113 ASP A O 1
ATOM 845 N N . LEU A 1 116 ? 19.44124 6.96223 12.03896 1.000 15.66667 114 LEU A N 1
ATOM 846 C CA . LEU A 1 116 ? 18.39455 6.98922 13.04896 1.000 15.61860 114 LEU A CA 1
ATOM 847 C C . LEU A 1 116 ? 16.99187 7.10678 12.46842 1.000 15.60744 114 LEU A C 1
ATOM 848 O O . LEU A 1 116 ? 16.02003 6.92609 13.20695 1.000 14.40995 114 LEU A O 1
ATOM 853 N N . PHE A 1 117 ? 16.85137 7.40334 11.17981 1.000 15.99764 115 PHE A N 1
ATOM 854 C CA . PHE A 1 117 ? 15.55752 7.76696 10.61243 1.000 11.13937 115 PHE A CA 1
ATOM 855 C C . PHE A 1 117 ? 15.28870 6.94339 9.36220 1.000 13.23689 115 PHE A C 1
ATOM 856 O O . PHE A 1 117 ? 15.93260 7.14702 8.32855 1.000 13.56898 115 PHE A O 1
ATOM 864 N N . ARG A 1 118 ? 14.33747 6.01410 9.46560 1.000 15.55968 116 ARG A N 1
ATOM 865 C CA . ARG A 1 118 ? 13.80076 5.35408 8.28112 1.000 15.93674 116 ARG A CA 1
ATOM 866 C C . ARG A 1 118 ? 13.17144 6.36330 7.33911 1.000 18.14162 116 ARG A C 1
ATOM 867 O O . ARG A 1 118 ? 13.24270 6.22030 6.11215 1.000 18.52019 116 ARG A O 1
ATOM 875 N N . LYS A 1 119 ? 12.53674 7.38503 7.89898 1.000 12.97566 117 LYS A N 1
ATOM 876 C CA . LYS A 1 119 ? 11.55846 8.15041 7.14988 1.000 10.83611 117 LYS A CA 1
ATOM 877 C C . LYS A 1 119 ? 11.23530 9.41542 7.92334 1.000 9.15163 117 LYS A C 1
ATOM 878 O O . LYS A 1 119 ? 11.09110 9.38279 9.14877 1.000 5.45238 117 LYS A O 1
ATOM 884 N N . LEU A 1 120 ? 11.13670 10.52305 7.20218 1.000 12.58453 118 LEU A N 1
ATOM 885 C CA . LEU A 1 120 ? 10.67007 11.78418 7.75569 1.000 10.07708 118 LEU A CA 1
ATOM 886 C C . LEU A 1 120 ? 9.28061 12.07328 7.21169 1.000 7.72280 118 LEU A C 1
ATOM 887 O O . LEU A 1 120 ? 9.01438 11.86268 6.02343 1.000 9.27904 118 LEU A O 1
ATOM 892 N N . ILE A 1 121 ? 8.39055 12.53178 8.08303 1.000 0.00008 119 ILE A N 1
ATOM 893 C CA . ILE A 1 121 ? 7.08645 13.03488 7.67374 1.000 5.88145 119 ILE A CA 1
ATOM 894 C C . ILE A 1 121 ? 6.99111 14.47021 8.15710 1.000 6.13185 119 ILE A C 1
ATOM 895 O O . ILE A 1 121 ? 6.95246 14.72775 9.36764 1.000 5.02080 119 ILE A O 1
ATOM 900 N N . LEU A 1 122 ? 6.95989 15.40203 7.21270 1.000 5.20390 120 LEU A N 1
ATOM 901 C CA . LEU A 1 122 ? 6.92675 16.82889 7.50327 1.000 6.55896 120 LEU A CA 1
ATOM 902 C C . LEU A 1 122 ? 5.48440 17.30374 7.39768 1.000 8.08957 120 LEU A C 1
ATOM 903 O O . LEU A 1 122 ? 4.89929 17.29235 6.31036 1.000 7.60021 120 LEU A O 1
ATOM 908 N N . LEU A 1 123 ? 4.91420 17.71553 8.52618 1.000 4.68948 121 LEU A N 1
ATOM 909 C CA . LEU A 1 123 ? 3.54473 18.20869 8.58663 1.000 7.01359 121 LEU A CA 1
ATOM 910 C C . LEU A 1 123 ? 3.58064 19.72413 8.76878 1.000 9.51857 121 LEU A C 1
ATOM 911 O O . LEU A 1 123 ? 4.04549 20.22040 9.80132 1.000 9.06652 121 LEU A O 1
ATOM 916 N N . SER A 1 124 ? 3.09131 20.45376 7.76430 1.000 9.53459 122 SER A N 1
ATOM 917 C CA . SER A 1 124 ? 3.04843 21.91912 7.79342 1.000 11.22507 122 SER A CA 1
ATOM 918 C C . SER A 1 124 ? 4.43831 22.51806 8.00221 1.000 11.99334 122 SER A C 1
ATOM 919 O O . SER A 1 124 ? 4.61174 23.48000 8.75391 1.000 11.62409 122 SER A O 1
ATOM 922 N N . ALA A 1 125 ? 5.43453 21.96232 7.32305 1.000 4.71996 123 ALA A N 1
ATOM 923 C CA . ALA A 1 125 ? 6.81107 22.40673 7.48140 1.000 6.65200 123 ALA A CA 1
ATOM 924 C C . ALA A 1 125 ? 7.21062 23.36000 6.35841 1.000 9.08528 123 ALA A C 1
ATOM 925 O O . ALA A 1 125 ? 6.65658 23.33316 5.25557 1.000 6.86633 123 ALA A O 1
ATOM 927 N N . SER A 1 126 ? 8.19649 24.20995 6.65535 1.000 8.80593 124 SER A N 1
ATOM 928 C CA . SER A 1 126 ? 8.67093 25.20266 5.69840 1.000 8.75854 124 SER A CA 1
ATOM 929 C C . SER A 1 126 ? 10.16619 25.42228 5.88586 1.000 9.00439 124 SER A C 1
ATOM 930 O O . SER A 1 126 ? 10.62001 25.56149 7.03034 1.000 11.85274 124 SER A O 1
ATOM 933 N N . PRO A 1 127 ? 10.94817 25.44863 4.80300 1.000 8.47088 125 PRO A N 1
ATOM 934 C CA . PRO A 1 127 ? 12.37969 25.75279 4.92997 1.000 8.46508 125 PRO A CA 1
ATOM 935 C C . PRO A 1 127 ? 12.68342 27.23651 4.99666 1.000 7.59613 125 PRO A C 1
ATOM 936 O O . PRO A 1 127 ? 13.81891 27.60470 5.32368 1.000 8.49752 125 PRO A O 1
ATOM 940 N N . ARG A 1 128 ? 11.72109 28.08977 4.65827 1.000 8.68437 126 ARG A N 1
ATOM 941 C CA . ARG A 1 128 ? 11.90270 29.53447 4.69141 1.000 7.72955 126 ARG A CA 1
ATOM 942 C C . ARG A 1 128 ? 10.54365 30.20098 4.59065 1.000 7.13725 126 ARG A C 1
ATOM 943 O O . ARG A 1 128 ? 9.76663 29.89522 3.68191 1.000 6.85947 126 ARG A O 1
ATOM 951 N N . TYR A 1 129 ? 10.24373 31.10739 5.51414 1.000 9.34241 127 TYR A N 1
ATOM 952 C CA . TYR A 1 129 ? 8.95628 31.78640 5.49555 1.000 7.97501 127 TYR A CA 1
ATOM 953 C C . TYR A 1 129 ? 9.00030 33.09183 4.71760 1.000 8.89405 127 TYR A C 1
ATOM 954 O O . TYR A 1 129 ? 7.96977 33.53281 4.19392 1.000 9.24854 127 TYR A O 1
ATOM 963 N N . LEU A 1 130 ? 10.16392 33.71648 4.61607 1.000 5.82775 128 LEU A N 1
ATOM 964 C CA . LEU A 1 130 ? 10.26001 34.97008 3.89178 1.000 7.48718 128 LEU A CA 1
ATOM 965 C C . LEU A 1 130 ? 10.20613 34.72876 2.38978 1.000 12.42451 128 LEU A C 1
ATOM 966 O O . LEU A 1 130 ? 10.73261 33.73419 1.88139 1.000 8.35567 128 LEU A O 1
ATOM 971 N N . ASN A 1 131 ? 9.55202 35.64142 1.68100 1.000 10.02590 129 ASN A N 1
ATOM 972 C CA . ASN A 1 131 ? 9.61534 35.61203 0.23270 1.000 11.94934 129 ASN A CA 1
ATOM 973 C C . ASN A 1 131 ? 11.04275 35.88796 -0.22935 1.000 19.23058 129 ASN A C 1
ATOM 974 O O . ASN A 1 131 ? 11.88293 36.40622 0.51349 1.000 17.06478 129 ASN A O 1
ATOM 979 N N . ASP A 1 132 ? 11.31211 35.51753 -1.47517 1.000 17.55258 130 ASP A N 1
ATOM 980 C CA . ASP A 1 132 ? 12.60034 35.75101 -2.10594 1.000 23.33713 130 ASP A CA 1
ATOM 981 C C . ASP A 1 132 ? 12.35707 35.84075 -3.60567 1.000 31.40711 130 ASP A C 1
ATOM 982 O O . ASP A 1 132 ? 11.21683 35.75681 -4.07299 1.000 36.80387 130 ASP A O 1
ATOM 987 N N . SER A 1 133 ? 13.43259 36.02424 -4.36545 1.000 37.74258 131 SER A N 1
ATOM 988 C CA . SER A 1 133 ? 13.30594 35.98660 -5.81566 1.000 33.31132 131 SER A CA 1
ATOM 989 C C . SER A 1 133 ? 12.76489 34.62511 -6.23912 1.000 33.50455 131 SER A C 1
ATOM 990 O O . SER A 1 133 ? 13.42565 33.59998 -6.04172 1.000 39.39056 131 SER A O 1
ATOM 993 N N . SER A 1 134 ? 11.54743 34.60437 -6.78160 1.000 26.73075 132 SER A N 1
ATOM 994 C CA . SER A 1 134 ? 10.89535 33.39257 -7.28077 1.000 24.69608 132 SER A CA 1
ATOM 995 C C . SER A 1 134 ? 10.68126 32.34504 -6.19138 1.000 21.90752 132 SER A C 1
ATOM 996 O O . SER A 1 134 ? 10.49850 31.16220 -6.48965 1.000 20.96150 132 SER A O 1
ATOM 999 N N . TYR A 1 135 ? 10.71502 32.74648 -4.92648 1.000 20.36244 133 TYR A N 1
ATOM 1000 C CA . TYR A 1 135 ? 10.31679 31.88496 -3.82195 1.000 21.65340 133 TYR A CA 1
ATOM 1001 C C . TYR A 1 135 ? 9.22940 32.60377 -3.04133 1.000 16.03690 133 TYR A C 1
ATOM 1002 O O . TYR A 1 135 ? 9.45221 33.71242 -2.54457 1.000 14.10974 133 TYR A O 1
ATOM 1011 N N . TYR A 1 136 ? 8.05392 31.98890 -2.95037 1.000 11.52770 134 TYR A N 1
ATOM 1012 C CA . TYR A 1 136 ? 6.96900 32.51552 -2.13311 1.000 9.50581 134 TYR A CA 1
ATOM 1013 C C . TYR A 1 136 ? 6.85909 31.67569 -0.86053 1.000 10.21251 134 TYR A C 1
ATOM 1014 O O . TYR A 1 136 ? 6.42439 30.51962 -0.90503 1.000 9.91995 134 TYR A O 1
ATOM 1023 N N . GLY A 1 137 ? 7.25877 32.25963 0.26892 1.000 14.73108 135 GLY A N 1
ATOM 1024 C CA . GLY A 1 137 ? 7.16719 31.59855 1.55889 1.000 10.11827 135 GLY A CA 1
ATOM 1025 C C . GLY A 1 137 ? 6.00241 32.11282 2.37773 1.000 10.22055 135 GLY A C 1
ATOM 1026 O O . GLY A 1 137 ? 5.61174 31.50395 3.38040 1.000 7.03284 135 GLY A O 1
ATOM 1027 N N . GLY A 1 138 ? 5.44684 33.24807 1.95726 1.000 10.46885 136 GLY A N 1
ATOM 1028 C CA . GLY A 1 138 ? 4.22604 33.78300 2.52244 1.000 10.30375 136 GLY A CA 1
ATOM 1029 C C . GLY A 1 138 ? 4.38878 35.06767 3.30024 1.000 10.17312 136 GLY A C 1
ATOM 1030 O O . GLY A 1 138 ? 3.37656 35.67902 3.66055 1.000 9.20370 136 GLY A O 1
ATOM 1031 N N . PHE A 1 139 ? 5.61659 35.50293 3.57227 1.000 10.31939 137 PHE A N 1
ATOM 1032 C CA . PHE A 1 139 ? 5.84495 36.62533 4.46929 1.000 9.46791 137 PHE A CA 1
ATOM 1033 C C . PHE A 1 139 ? 6.89863 37.55658 3.89193 1.000 12.43150 137 PHE A C 1
ATOM 1034 O O . PHE A 1 139 ? 7.84781 37.12114 3.23444 1.000 10.06636 137 PHE A O 1
ATOM 1042 N N . GLU A 1 140 ? 6.72854 38.84460 4.16368 1.000 14.66508 138 GLU A N 1
ATOM 1043 C CA . GLU A 1 140 ? 7.76246 39.83989 3.93916 1.000 14.36510 138 GLU A CA 1
ATOM 1044 C C . GLU A 1 140 ? 8.28146 40.33364 5.28322 1.000 15.33776 138 GLU A C 1
ATOM 1045 O O . GLU A 1 140 ? 7.62932 40.17546 6.32021 1.000 10.71578 138 GLU A O 1
ATOM 1051 N N . GLN A 1 141 ? 9.47557 40.93486 5.25070 1.000 13.86528 139 GLN A N 1
ATOM 1052 C CA . GLN A 1 141 ? 10.11704 41.38097 6.48291 1.000 15.32352 139 GLN A CA 1
ATOM 1053 C C . GLN A 1 141 ? 9.24411 42.35718 7.26134 1.000 17.73751 139 GLN A C 1
ATOM 1054 O O . GLN A 1 141 ? 9.28995 42.36851 8.49581 1.000 13.00697 139 GLN A O 1
ATOM 1060 N N . GLU A 1 142 ? 8.43747 43.17326 6.57153 1.000 17.89764 140 GLU A N 1
ATOM 1061 C CA . GLU A 1 142 ? 7.55939 44.10072 7.28516 1.000 19.36907 140 GLU A CA 1
ATOM 1062 C C . GLU A 1 142 ? 6.48224 43.35549 8.06121 1.000 19.99622 140 GLU A C 1
ATOM 1063 O O . GLU A 1 142 ? 6.11474 43.76465 9.16880 1.000 20.87629 140 GLU A O 1
ATOM 1069 N N . ASP A 1 143 ? 5.95811 42.26623 7.49527 1.000 17.38247 141 ASP A N 1
ATOM 1070 C CA . ASP A 1 143 ? 5.01319 41.43511 8.23564 1.000 16.94864 141 ASP A CA 1
ATOM 1071 C C . ASP A 1 143 ? 5.65822 40.85769 9.48797 1.000 17.15364 141 ASP A C 1
ATOM 1072 O O . ASP A 1 143 ? 5.03946 40.82990 10.55889 1.000 18.38591 141 ASP A O 1
ATOM 1077 N N . LEU A 1 144 ? 6.90749 40.39773 9.37301 1.000 17.35325 142 LEU A N 1
ATOM 1078 C CA . LEU A 1 144 ? 7.60149 39.82057 10.51977 1.000 14.26796 142 LEU A CA 1
ATOM 1079 C C . LEU A 1 144 ? 7.86240 40.86910 11.59096 1.000 17.47105 142 LEU A C 1
ATOM 1080 O O . LEU A 1 144 ? 7.66099 40.60609 12.78375 1.000 9.98441 142 LEU A O 1
ATOM 1085 N N . ASP A 1 145 ? 8.31960 42.05844 11.18318 1.000 12.60491 143 ASP A N 1
ATOM 1086 C CA . ASP A 1 145 ? 8.55665 43.13706 12.13752 1.000 14.14600 143 ASP A CA 1
ATOM 1087 C C . ASP A 1 145 ? 7.28745 43.46301 12.91634 1.000 14.53137 143 ASP A C 1
ATOM 1088 O O . ASP A 1 145 ? 7.30939 43.57071 14.14801 1.000 17.69073 143 ASP A O 1
ATOM 1093 N N . GLN A 1 146 ? 6.16376 43.61419 12.21025 1.000 10.64272 144 GLN A N 1
ATOM 1094 C CA . GLN A 1 146 ? 4.89330 43.84387 12.89118 1.000 16.64822 144 GLN A CA 1
ATOM 1095 C C . GLN A 1 146 ? 4.49853 42.64616 13.74628 1.000 14.41332 144 GLN A C 1
ATOM 1096 O O . GLN A 1 146 ? 3.97648 42.81387 14.85475 1.000 11.99073 144 GLN A O 1
ATOM 1102 N N . LEU A 1 147 ? 4.73736 41.42921 13.25059 1.000 8.44250 145 LEU A N 1
ATOM 1103 C CA . LEU A 1 147 ? 4.42264 40.24103 14.03809 1.000 12.62684 145 LEU A CA 1
ATOM 1104 C C . LEU A 1 147 ? 5.19124 40.23977 15.35574 1.000 7.29170 145 LEU A C 1
ATOM 1105 O O . LEU A 1 147 ? 4.61250 40.01402 16.42429 1.000 10.37253 145 LEU A O 1
ATOM 1110 N N . PHE A 1 148 ? 6.50219 40.49254 15.29709 1.000 7.03047 146 PHE A N 1
ATOM 1111 C CA . PHE A 1 148 ? 7.31388 40.48685 16.50961 1.000 8.94118 146 PHE A CA 1
ATOM 1112 C C . PHE A 1 148 ? 6.91054 41.61484 17.44839 1.000 11.91501 146 PHE A C 1
ATOM 1113 O O . PHE A 1 148 ? 6.85317 41.42213 18.66819 1.000 8.53561 146 PHE A O 1
ATOM 1121 N N . SER A 1 149 ? 6.63120 42.79828 16.89946 1.000 10.50712 147 SER A N 1
ATOM 1122 C CA . SER A 1 149 ? 6.18972 43.91353 17.72922 1.000 11.29897 147 SER A CA 1
ATOM 1123 C C . SER A 1 149 ? 4.92566 43.55529 18.49795 1.000 11.70002 147 SER A C 1
ATOM 1124 O O . SER A 1 149 ? 4.83143 43.79583 19.70822 1.000 9.31555 147 SER A O 1
ATOM 1127 N N . SER A 1 150 ? 3.94034 42.97261 17.80841 1.000 10.04022 148 SER A N 1
ATOM 1128 C CA . SER A 1 150 ? 2.70246 42.59029 18.47757 1.000 12.20128 148 SER A CA 1
ATOM 1129 C C . SER A 1 150 ? 2.94035 41.52157 19.53396 1.000 12.26893 148 SER A C 1
ATOM 1130 O O . SER A 1 150 ? 2.24430 41.50573 20.55456 1.000 11.48707 148 SER A O 1
ATOM 1133 N N . MET A 1 151 ? 3.91534 40.63166 19.31382 1.000 12.85233 149 MET A N 1
ATOM 1134 C CA . MET A 1 151 ? 4.23337 39.61139 20.31311 1.000 9.85171 149 MET A CA 1
ATOM 1135 C C . MET A 1 151 ? 4.78152 40.23712 21.58597 1.000 9.89284 149 MET A C 1
ATOM 1136 O O . MET A 1 151 ? 4.41023 39.83233 22.69475 1.000 12.25440 149 MET A O 1
ATOM 1141 N N . ARG A 1 152 ? 5.68776 41.20948 21.44763 1.000 10.46095 150 ARG A N 1
ATOM 1142 C CA . ARG A 1 152 ? 6.26533 41.85535 22.62085 1.000 14.49032 150 ARG A CA 1
ATOM 1143 C C . ARG A 1 152 ? 5.24600 42.73888 23.32724 1.000 10.20453 150 ARG A C 1
ATOM 1144 O O . ARG A 1 152 ? 5.20403 42.78016 24.56181 1.000 17.71187 150 ARG A O 1
ATOM 1152 N N . SER A 1 153 ? 4.42248 43.45961 22.56549 1.000 11.13874 151 SER A N 1
ATOM 1153 C CA . SER A 1 153 ? 3.58044 44.48456 23.17142 1.000 11.89138 151 SER A CA 1
ATOM 1154 C C . SER A 1 153 ? 2.39666 43.87266 23.90345 1.000 14.17502 151 SER A C 1
ATOM 1155 O O . SER A 1 153 ? 2.03028 44.32662 24.99145 1.000 19.62867 151 SER A O 1
ATOM 1158 N N . ASN A 1 154 ? 1.78315 42.84334 23.32549 1.000 10.07400 152 ASN A N 1
ATOM 1159 C CA . ASN A 1 154 ? 0.54778 42.29863 23.87595 1.000 9.83971 152 ASN A CA 1
ATOM 1160 C C . ASN A 1 154 ? 0.48288 40.83854 23.41894 1.000 10.61737 152 ASN A C 1
ATOM 1161 O O . ASN A 1 154 ? -0.20451 40.49149 22.45761 1.000 8.43313 152 ASN A O 1
ATOM 1166 N N . PHE A 1 155 ? 1.22290 39.98571 24.13501 1.000 11.35952 153 PHE A N 1
ATOM 1167 C CA . PHE A 1 155 ? 1.38298 38.58783 23.73810 1.000 12.87104 153 PHE A CA 1
ATOM 1168 C C . PHE A 1 155 ? 0.04842 37.85292 23.71968 1.000 11.46759 153 PHE A C 1
ATOM 1169 O O . PHE A 1 155 ? -0.21583 37.04596 22.81730 1.000 9.37305 153 PHE A O 1
ATOM 1177 N N . SER A 1 156 ? -0.80892 38.12818 24.70389 1.000 8.23945 154 SER A N 1
ATOM 1178 C CA . SER A 1 156 ? -2.10344 37.45960 24.77520 1.000 10.08910 154 SER A CA 1
ATOM 1179 C C . SER A 1 156 ? -2.99391 37.84360 23.60084 1.000 11.16250 154 SER A C 1
ATOM 1180 O O . SER A 1 156 ? -3.64230 36.97911 22.99680 1.000 7.80573 154 SER A O 1
ATOM 1183 N N . ALA A 1 157 ? -3.03998 39.13511 23.26141 1.000 11.36108 155 ALA A N 1
ATOM 1184 C CA . ALA A 1 157 ? -3.82328 39.56189 22.10727 1.000 10.47902 155 ALA A CA 1
ATOM 1185 C C . ALA A 1 157 ? -3.23846 39.01269 20.81318 1.000 12.27171 155 ALA A C 1
ATOM 1186 O O . ALA A 1 157 ? -3.98312 38.62958 19.90325 1.000 11.50832 155 ALA A O 1
ATOM 1188 N N . TRP A 1 158 ? -1.90781 38.96723 20.70935 1.000 6.55781 156 TRP A N 1
ATOM 1189 C CA . TRP A 1 158 ? -1.29425 38.38136 19.52397 1.000 9.78895 156 TRP A CA 1
ATOM 1190 C C . TRP A 1 158 ? -1.62539 36.89856 19.41154 1.000 11.75749 156 TRP A C 1
ATOM 1191 O O . TRP A 1 158 ? -1.92499 36.40264 18.31866 1.000 9.18546 156 TRP A O 1
ATOM 1202 N N . VAL A 1 159 ? -1.56761 36.17322 20.53148 1.000 9.83252 157 VAL A N 1
ATOM 1203 C CA . VAL A 1 159 ? -1.85789 34.74206 20.50877 1.000 11.96760 157 VAL A CA 1
ATOM 1204 C C . VAL A 1 159 ? -3.27968 34.50117 20.02136 1.000 10.41172 157 VAL A C 1
ATOM 1205 O O . VAL A 1 159 ? -3.52609 33.64566 19.16243 1.000 9.54622 157 VAL A O 1
ATOM 1209 N N . SER A 1 160 ? -4.23417 35.27268 20.54347 1.000 10.48411 158 SER A N 1
ATOM 1210 C CA . SER A 1 160 ? -5.62728 35.06293 20.16729 1.000 10.61934 158 SER A CA 1
ATOM 1211 C C . SER A 1 160 ? -5.83148 35.26997 18.67321 1.000 15.15492 158 SER A C 1
ATOM 1212 O O . SER A 1 160 ? -6.54231 34.49421 18.02514 1.000 18.69203 158 SER A O 1
ATOM 1215 N N . GLY A 1 161 ? -5.21282 36.30704 18.10567 1.000 8.68619 159 GLY A N 1
ATOM 1216 C CA . GLY A 1 161 ? -5.36208 36.54513 16.67983 1.000 11.22988 159 GLY A CA 1
ATOM 1217 C C . GLY A 1 161 ? -4.62290 35.52360 15.83686 1.000 13.40986 159 GLY A C 1
ATOM 1218 O O . GLY A 1 161 ? -5.13286 35.06384 14.81153 1.000 11.86530 159 GLY A O 1
ATOM 1219 N N . PHE A 1 162 ? -3.41100 35.15574 16.25411 1.000 10.47761 160 PHE A N 1
ATOM 1220 C CA . PHE A 1 162 ? -2.62951 34.19060 15.49149 1.000 10.62173 160 PHE A CA 1
ATOM 1221 C C . PHE A 1 162 ? -3.25817 32.80316 15.54692 1.000 11.07069 160 PHE A C 1
ATOM 1222 O O . PHE A 1 162 ? -3.30217 32.09467 14.53577 1.000 12.50236 160 PHE A O 1
ATOM 1230 N N . ALA A 1 163 ? -3.75978 32.40449 16.71621 1.000 8.97132 161 ALA A N 1
ATOM 1231 C CA . ALA A 1 163 ? -4.33263 31.07063 16.86174 1.000 12.08209 161 ALA A CA 1
ATOM 1232 C C . ALA A 1 163 ? -5.59493 30.91092 16.02472 1.000 12.86475 161 ALA A C 1
ATOM 1233 O O . ALA A 1 163 ? -5.82439 29.84521 15.44341 1.000 11.23001 161 ALA A O 1
ATOM 1235 N N . THR A 1 164 ? -6.43224 31.94997 15.95282 1.000 12.59426 162 THR A N 1
ATOM 1236 C CA . THR A 1 164 ? -7.62229 31.84605 15.11490 1.000 12.62429 162 THR A CA 1
ATOM 1237 C C . THR A 1 164 ? -7.24081 31.73892 13.64427 1.000 13.22957 162 THR A C 1
ATOM 1238 O O . THR A 1 164 ? -7.86747 30.98864 12.88908 1.000 13.70106 162 THR A O 1
ATOM 1242 N N . ALA A 1 165 ? -6.20080 32.46191 13.22370 1.000 13.45378 163 ALA A N 1
ATOM 1243 C CA . ALA A 1 165 ? -5.80746 32.42667 11.81890 1.000 14.76764 163 ALA A CA 1
ATOM 1244 C C . ALA A 1 165 ? -5.07473 31.13381 11.48343 1.000 15.80091 163 ALA A C 1
ATOM 1245 O O . ALA A 1 165 ? -5.25699 30.57289 10.39643 1.000 18.55376 163 ALA A O 1
ATOM 1247 N N . ALA A 1 166 ? -4.24695 30.64184 12.40612 1.000 14.44201 164 ALA A N 1
ATOM 1248 C CA . ALA A 1 166 ? -3.48736 29.42642 12.13988 1.000 12.36338 164 ALA A CA 1
ATOM 1249 C C . ALA A 1 166 ? -4.37572 28.19145 12.18407 1.000 13.73186 164 ALA A C 1
ATOM 1250 O O . ALA A 1 166 ? -4.21212 27.27866 11.36714 1.000 10.85714 164 ALA A O 1
ATOM 1252 N N . VAL A 1 167 ? -5.31455 28.13535 13.13328 1.000 13.21476 165 VAL A N 1
ATOM 1253 C CA . VAL A 1 167 ? -6.15418 26.94669 13.25986 1.000 14.28213 165 VAL A CA 1
ATOM 1254 C C . VAL A 1 167 ? -7.07251 26.81074 12.05336 1.000 14.69625 165 VAL A C 1
ATOM 1255 O O . VAL A 1 167 ? -7.26852 25.70829 11.52867 1.000 12.93055 165 VAL A O 1
ATOM 1259 N N . GLY A 1 168 ? -7.63288 27.92236 11.58331 1.000 13.27861 166 GLY A N 1
ATOM 1260 C CA . GLY A 1 168 ? -8.55839 27.87604 10.46968 1.000 16.79479 166 GLY A CA 1
ATOM 1261 C C . GLY A 1 168 ? -9.92461 27.41209 10.91926 1.000 19.40234 166 GLY A C 1
ATOM 1262 O O . GLY A 1 168 ? -10.37558 27.78742 12.00646 1.000 19.57631 166 GLY A O 1
ATOM 1263 N N . THR A 1 169 ? -10.59278 26.59109 10.10991 1.000 19.80189 167 THR A N 1
ATOM 1264 C CA . THR A 1 169 ? -11.89517 26.07884 10.51359 1.000 26.93053 167 THR A CA 1
ATOM 1265 C C . THR A 1 169 ? -11.77164 25.26105 11.79143 1.000 26.10975 167 THR A C 1
ATOM 1266 O O . THR A 1 169 ? -10.85183 24.45239 11.95392 1.000 20.86241 167 THR A O 1
ATOM 1270 N N . ASP A 1 170 ? -12.71699 25.48889 12.69824 1.000 30.84499 168 ASP A N 1
ATOM 1271 C CA . ASP A 1 170 ? -12.73629 24.89687 14.02858 1.000 25.50624 168 ASP A CA 1
ATOM 1272 C C . ASP A 1 170 ? -14.11697 24.26371 14.21901 1.000 29.79655 168 ASP A C 1
ATOM 1273 O O . ASP A 1 170 ? -14.92478 24.73573 15.02188 1.000 33.50936 168 ASP A O 1
ATOM 1278 N N . ILE A 1 171 ? -14.39184 23.20764 13.44699 1.000 29.59023 169 ILE A N 1
ATOM 1279 C CA . ILE A 1 171 ? -15.75633 22.68482 13.36230 1.000 29.02643 169 ILE A CA 1
ATOM 1280 C C . ILE A 1 171 ? -16.20933 22.14319 14.71543 1.000 34.28469 169 ILE A C 1
ATOM 1281 O O . ILE A 1 171 ? -17.33014 22.39913 15.16549 1.000 36.99105 169 ILE A O 1
ATOM 1286 N N . HIS A 1 172 ? -15.35191 21.38192 15.38150 1.000 33.52099 170 HIS A N 1
ATOM 1287 C CA . HIS A 1 172 ? -15.66860 20.93084 16.72340 1.000 31.44574 170 HIS A CA 1
ATOM 1288 C C . HIS A 1 172 ? -15.55109 22.04793 17.75298 1.000 35.15115 170 HIS A C 1
ATOM 1289 O O . HIS A 1 172 ? -15.90323 21.83040 18.91764 1.000 39.47485 170 HIS A O 1
ATOM 1296 N N . ASP A 1 173 ? -15.06201 23.22584 17.35000 1.000 37.18095 171 ASP A N 1
ATOM 1297 C CA . ASP A 1 173 ? -15.12697 24.45152 18.15513 1.000 28.99085 171 ASP A CA 1
ATOM 1298 C C . ASP A 1 173 ? -14.32980 24.33427 19.45750 1.000 31.13446 171 ASP A C 1
ATOM 1299 O O . ASP A 1 173 ? -14.82583 24.63067 20.54640 1.000 32.09576 171 ASP A O 1
ATOM 1304 N N . GLU A 1 174 ? -13.07665 23.88681 19.34251 1.000 24.05269 172 GLU A N 1
ATOM 1305 C CA . GLU A 1 174 ? -12.19407 23.76037 20.50486 1.000 19.17540 172 GLU A CA 1
ATOM 1306 C C . GLU A 1 174 ? -10.72498 24.00992 20.20940 1.000 15.08170 172 GLU A C 1
ATOM 1307 O O . GLU A 1 174 ? -9.97318 24.27386 21.15375 1.000 12.78924 172 GLU A O 1
ATOM 1313 N N . ALA A 1 175 ? -10.27628 23.94506 18.95431 1.000 12.61490 173 ALA A N 1
ATOM 1314 C CA . ALA A 1 175 ? -8.84230 23.95097 18.69015 1.000 10.17459 173 ALA A CA 1
ATOM 1315 C C . ALA A 1 175 ? -8.23341 25.33554 18.86884 1.000 9.05680 173 ALA A C 1
ATOM 1316 O O . ALA A 1 175 ? -7.06982 25.45050 19.27361 1.000 11.62595 173 ALA A O 1
ATOM 1318 N N . VAL A 1 176 ? -8.98472 26.39001 18.55405 1.000 7.15722 174 VAL A N 1
ATOM 1319 C CA . VAL A 1 176 ? -8.48581 27.74481 18.77712 1.000 9.22758 174 VAL A CA 1
ATOM 1320 C C . VAL A 1 176 ? -8.16663 27.95142 20.25403 1.000 9.26834 174 VAL A C 1
ATOM 1321 O O . VAL A 1 176 ? -7.06136 28.37233 20.61791 1.000 7.60915 174 VAL A O 1
ATOM 1325 N N . GLN A 1 177 ? -9.11589 27.62407 21.13219 1.000 7.78807 175 GLN A N 1
ATOM 1326 C CA . GLN A 1 177 ? -8.84595 27.76929 22.55974 1.000 10.10248 175 GLN A CA 1
ATOM 1327 C C . GLN A 1 177 ? -7.73498 26.82951 23.01305 1.000 7.41652 175 GLN A C 1
ATOM 1328 O O . GLN A 1 177 ? -6.91463 27.19824 23.85885 1.000 8.95219 175 GLN A O 1
ATOM 1334 N N . GLU A 1 178 ? -7.67605 25.62037 22.45373 1.000 8.01004 176 GLU A N 1
ATOM 1335 C CA . GLU A 1 178 ? -6.63094 24.68082 22.85177 1.000 10.28545 176 GLU A CA 1
ATOM 1336 C C . GLU A 1 178 ? -5.25178 25.20399 22.47068 1.000 8.83939 176 GLU A C 1
ATOM 1337 O O . GLU A 1 178 ? -4.32941 25.22952 23.29497 1.000 9.11358 176 GLU A O 1
ATOM 1343 N N . PHE A 1 179 ? -5.09714 25.62344 21.21351 1.000 7.46067 177 PHE A N 1
ATOM 1344 C CA . PHE A 1 179 ? -3.83245 26.18162 20.74950 1.000 8.56479 177 PHE A CA 1
ATOM 1345 C C . PHE A 1 179 ? -3.48919 27.46287 21.49892 1.000 7.75329 177 PHE A C 1
ATOM 1346 O O . PHE A 1 179 ? -2.32195 27.70362 21.82537 1.000 7.88980 177 PHE A O 1
ATOM 1354 N N . SER A 1 180 ? -4.49395 28.29733 21.78308 1.000 6.22271 178 SER A N 1
ATOM 1355 C CA . SER A 1 180 ? -4.23526 29.53907 22.50626 1.000 6.31042 178 SER A CA 1
ATOM 1356 C C . SER A 1 180 ? -3.73003 29.26561 23.91809 1.000 7.86118 178 SER A C 1
ATOM 1357 O O . SER A 1 180 ? -2.88103 30.00029 24.43378 1.000 7.64980 178 SER A O 1
ATOM 1360 N N . SER A 1 181 ? -4.23098 28.20519 24.55505 1.000 7.78027 179 SER A N 1
ATOM 1361 C CA . SER A 1 181 ? -3.89988 27.95665 25.95605 1.000 7.87021 179 SER A CA 1
ATOM 1362 C C . SER A 1 181 ? -2.47036 27.45298 26.11813 1.000 8.77689 179 SER A C 1
ATOM 1363 O O . SER A 1 181 ? -1.78507 27.82145 27.07901 1.000 12.61010 179 SER A O 1
ATOM 1366 N N . THR A 1 182 ? -2.00000 26.60867 25.19832 1.000 7.61999 180 THR A N 1
ATOM 1367 C CA . THR A 1 182 ? -0.60897 26.17397 25.26252 1.000 11.08726 180 THR A CA 1
ATOM 1368 C C . THR A 1 182 ? 0.33453 27.31112 24.88687 1.000 8.37345 180 THR A C 1
ATOM 1369 O O . THR A 1 182 ? 1.41052 27.45409 25.47928 1.000 8.92807 180 THR A O 1
ATOM 1373 N N . PHE A 1 183 ? -0.05613 28.14028 23.91722 1.000 7.39788 181 PHE A N 1
ATOM 1374 C CA . PHE A 1 183 ? 0.77708 29.27863 23.54176 1.000 8.00974 181 PHE A CA 1
ATOM 1375 C C . PHE A 1 183 ? 0.92335 30.25435 24.70328 1.000 7.10475 181 PHE A C 1
ATOM 1376 O O . PHE A 1 183 ? 2.03347 30.70032 25.01200 1.000 11.11964 181 PHE A O 1
ATOM 1384 N N . ILE A 1 184 ? -0.18231 30.57717 25.38042 1.000 6.99519 182 ILE A N 1
ATOM 1385 C CA . ILE A 1 184 ? -0.11819 31.55830 26.46208 1.000 10.27047 182 ILE A CA 1
ATOM 1386 C C . ILE A 1 184 ? 0.60731 31.01182 27.68741 1.000 9.20064 182 ILE A C 1
ATOM 1387 O O . ILE A 1 184 ? 1.04111 31.78967 28.54543 1.000 12.10219 182 ILE A O 1
ATOM 1392 N N . SER A 1 185 ? 0.75315 29.69276 27.79909 1.000 10.25931 183 SER A N 1
ATOM 1393 C CA . SER A 1 185 ? 1.49905 29.10291 28.90477 1.000 8.74279 183 SER A CA 1
ATOM 1394 C C . SER A 1 185 ? 3.00525 29.21304 28.71565 1.000 12.38847 183 SER A C 1
ATOM 1395 O O . SER A 1 185 ? 3.75721 28.98841 29.67186 1.000 9.85015 183 SER A O 1
ATOM 1398 N N . MET A 1 186 ? 3.45029 29.56124 27.51316 1.000 9.01437 184 MET A N 1
ATOM 1399 C CA . MET A 1 186 ? 4.85642 29.77953 27.22405 1.000 13.04560 184 MET A CA 1
ATOM 1400 C C . MET A 1 186 ? 5.34440 31.08604 27.83999 1.000 11.77911 184 MET A C 1
ATOM 1401 O O . MET A 1 186 ? 4.57182 32.01502 28.09249 1.000 13.07149 184 MET A O 1
ATOM 1406 N N . ARG A 1 187 ? 6.64698 31.14882 28.07526 1.000 9.90515 185 ARG A N 1
ATOM 1407 C CA . ARG A 1 187 ? 7.28358 32.41984 28.37803 1.000 8.75251 185 ARG A CA 1
ATOM 1408 C C . ARG A 1 187 ? 7.27204 33.27955 27.12050 1.000 11.62973 185 ARG A C 1
ATOM 1409 O O . ARG A 1 187 ? 7.66707 32.80311 26.04975 1.000 10.61610 185 ARG A O 1
ATOM 1417 N N . PRO A 1 188 ? 6.80788 34.52744 27.19657 1.000 11.85081 186 PRO A N 1
ATOM 1418 C CA . PRO A 1 188 ? 6.73759 35.35295 25.98083 1.000 10.62885 186 PRO A CA 1
ATOM 1419 C C . PRO A 1 188 ? 8.08779 35.58708 25.32960 1.000 9.39588 186 PRO A C 1
ATOM 1420 O O . PRO A 1 188 ? 8.16442 35.64866 24.09794 1.000 10.37504 186 PRO A O 1
ATOM 1424 N N . ASP A 1 189 ? 9.16064 35.70811 26.11677 1.000 11.94352 187 ASP A N 1
ATOM 1425 C CA . ASP A 1 189 ? 10.48138 35.91994 25.53256 1.000 10.54677 187 ASP A CA 1
ATOM 1426 C C . ASP A 1 189 ? 11.02013 34.65720 24.87247 1.000 10.52202 187 ASP A C 1
ATOM 1427 O O . ASP A 1 189 ? 11.71128 34.74712 23.85154 1.000 11.17326 187 ASP A O 1
ATOM 1432 N N . VAL A 1 190 ? 10.72629 33.47914 25.42893 1.000 10.35367 188 VAL A N 1
ATOM 1433 C CA . VAL A 1 190 ? 11.07025 32.24398 24.72835 1.000 9.97562 188 VAL A CA 1
ATOM 1434 C C . VAL A 1 190 ? 10.33767 32.17779 23.39886 1.000 11.54863 188 VAL A C 1
ATOM 1435 O O . VAL A 1 190 ? 10.92599 31.84186 22.36390 1.000 12.89683 188 VAL A O 1
ATOM 1439 N N . ALA A 1 191 ? 9.04297 32.50384 23.40373 1.000 9.72142 189 ALA A N 1
ATOM 1440 C CA . ALA A 1 191 ? 8.27213 32.48380 22.16489 1.000 11.41153 189 ALA A CA 1
ATOM 1441 C C . ALA A 1 191 ? 8.80906 33.50027 21.16609 1.000 11.97453 189 ALA A C 1
ATOM 1442 O O . ALA A 1 191 ? 8.93827 33.20133 19.97250 1.000 12.26443 189 ALA A O 1
ATOM 1444 N N . LEU A 1 192 ? 9.13607 34.70528 21.63720 1.000 14.88455 190 LEU A N 1
ATOM 1445 C CA . LEU A 1 192 ? 9.66420 35.73694 20.75016 1.000 13.43841 190 LEU A CA 1
ATOM 1446 C C . LEU A 1 192 ? 10.96015 35.28391 20.08836 1.000 15.11662 190 LEU A C 1
ATOM 1447 O O . LEU A 1 192 ? 11.08732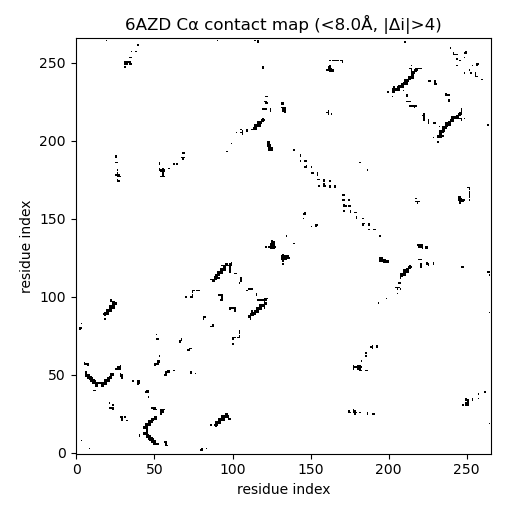 35.30205 18.85882 1.000 10.44088 190 LEU A O 1
ATOM 1452 N N . ARG A 1 193 ? 11.94008 34.87561 20.89801 1.000 11.43313 191 ARG A N 1
ATOM 1453 C CA . ARG A 1 193 ? 13.24971 34.53752 20.35302 1.000 11.29014 191 ARG A CA 1
ATOM 1454 C C . ARG A 1 193 ? 13.16964 33.31812 19.44414 1.000 13.07280 191 ARG A C 1
ATOM 1455 O O . ARG A 1 193 ? 13.85578 33.25913 18.41801 1.000 13.17178 191 ARG A O 1
ATOM 1463 N N . THR A 1 194 ? 12.32826 32.34058 19.79309 1.000 10.65083 192 THR A N 1
ATOM 1464 C CA . THR A 1 194 ? 12.13688 31.19937 18.90620 1.000 11.24937 192 THR A CA 1
ATOM 1465 C C . THR A 1 194 ? 11.49730 31.63621 17.59379 1.000 13.08909 192 THR A C 1
ATOM 1466 O O . THR A 1 194 ? 11.93244 31.22058 16.51326 1.000 10.47914 192 THR A O 1
ATOM 1470 N N . SER A 1 195 ? 10.47499 32.49265 17.66677 1.000 12.42852 193 SER A N 1
ATOM 1471 C CA . SER A 1 195 ? 9.82001 32.96401 16.45131 1.000 13.38198 193 SER A CA 1
ATOM 1472 C C . SER A 1 195 ? 10.77476 33.77790 15.58859 1.000 13.58984 193 SER A C 1
ATOM 1473 O O . SER A 1 195 ? 10.77591 33.64420 14.35889 1.000 13.78222 193 SER A O 1
ATOM 1476 N N . GLN A 1 196 ? 11.59178 34.63069 16.21711 1.000 12.48411 194 GLN A N 1
ATOM 1477 C CA . GLN A 1 196 ? 12.52072 35.46976 15.46367 1.000 14.13314 194 GLN A CA 1
ATOM 1478 C C . GLN A 1 196 ? 13.49099 34.63246 14.64653 1.000 15.89976 194 GLN A C 1
ATOM 1479 O O . GLN A 1 196 ? 13.80391 34.97564 13.50176 1.000 9.98845 194 GLN A O 1
ATOM 1485 N N . PHE A 1 197 ? 13.99442 33.54030 15.21904 1.000 10.76980 195 PHE A N 1
ATOM 1486 C CA . PHE A 1 197 ? 14.88934 32.68325 14.45406 1.000 12.34161 195 PHE A CA 1
ATOM 1487 C C . PHE A 1 197 ? 14.12056 31.90732 13.39663 1.000 11.70275 195 PHE A C 1
ATOM 1488 O O . PHE A 1 197 ? 14.53885 31.83828 12.23626 1.000 12.49258 195 PHE A O 1
ATOM 1496 N N . VAL A 1 198 ? 12.99109 31.31378 13.78429 1.000 11.91795 196 VAL A N 1
ATOM 1497 C CA . VAL A 1 198 ? 12.27673 30.41158 12.88844 1.000 14.97543 196 VAL A CA 1
ATOM 1498 C C . VAL A 1 198 ? 11.72158 31.17267 11.69015 1.000 12.97600 196 VAL A C 1
ATOM 1499 O O . VAL A 1 198 ? 11.94500 30.78989 10.53627 1.000 10.49825 196 VAL A O 1
ATOM 1503 N N . PHE A 1 199 ? 10.99713 32.26593 11.94318 1.000 10.81090 197 PHE A N 1
ATOM 1504 C CA . PHE A 1 199 ? 10.38139 33.01587 10.85463 1.000 10.40362 197 PHE A CA 1
ATOM 1505 C C . PHE A 1 199 ? 11.41029 33.62801 9.91231 1.000 11.94657 197 PHE A C 1
ATOM 1506 O O . PHE A 1 199 ? 11.08777 33.89568 8.75020 1.000 9.10375 197 PHE A O 1
ATOM 1514 N N . GLN A 1 200 ? 12.63292 33.85967 10.38026 1.000 8.64691 198 GLN A N 1
ATOM 1515 C CA . GLN A 1 200 ? 13.68351 34.43940 9.55684 1.000 11.36207 198 GLN A CA 1
ATOM 1516 C C . GLN A 1 200 ? 14.71733 33.41748 9.10640 1.000 15.10580 198 GLN A C 1
ATOM 1517 O O . GLN A 1 200 ? 15.72056 33.79845 8.49512 1.000 14.55338 198 GLN A O 1
ATOM 1523 N N . SER A 1 201 ? 14.49554 32.13633 9.38753 1.000 13.10941 199 SER A N 1
ATOM 1524 C CA . SER A 1 201 ? 15.43010 31.09433 8.99586 1.000 13.10014 199 SER A CA 1
ATOM 1525 C C . SER A 1 201 ? 15.39183 30.87377 7.48465 1.000 11.43141 199 SER A C 1
ATOM 1526 O O . SER A 1 201 ? 14.47560 31.31080 6.78156 1.000 15.32945 199 SER A O 1
ATOM 1529 N N . ASP A 1 202 ? 16.40789 30.16418 6.99021 1.000 12.39390 200 ASP A N 1
ATOM 1530 C CA . ASP A 1 202 ? 16.49043 29.79595 5.57670 1.000 12.68694 200 ASP A CA 1
ATOM 1531 C C . ASP A 1 202 ? 17.29706 28.50286 5.51029 1.000 11.34521 200 ASP A C 1
ATOM 1532 O O . ASP A 1 202 ? 18.53028 28.54047 5.50654 1.000 16.72188 200 ASP A O 1
ATOM 1537 N N . PHE A 1 203 ? 16.59702 27.36922 5.47419 1.000 12.94531 201 PHE A N 1
ATOM 1538 C CA . PHE A 1 203 ? 17.22465 26.05892 5.36975 1.000 11.84757 201 PHE A CA 1
ATOM 1539 C C . PHE A 1 203 ? 17.13729 25.48437 3.96113 1.000 9.37458 201 PHE A C 1
ATOM 1540 O O . PHE A 1 203 ? 17.27487 24.27116 3.78333 1.000 11.35987 201 PHE A O 1
ATOM 1548 N N . ARG A 1 204 ? 16.92695 26.33637 2.95814 1.000 10.37583 202 ARG A N 1
ATOM 1549 C CA . ARG A 1 204 ? 16.71573 25.85231 1.59833 1.000 11.10104 202 ARG A CA 1
ATOM 1550 C C . ARG A 1 204 ? 17.96084 25.17685 1.03972 1.000 12.34816 202 ARG A C 1
ATOM 1551 O O . ARG A 1 204 ? 17.85693 24.19058 0.30227 1.000 11.36262 202 ARG A O 1
ATOM 1559 N N . SER A 1 205 ? 19.14651 25.68581 1.38351 1.000 10.58162 203 SER A N 1
ATOM 1560 C CA . SER A 1 205 ? 20.37130 25.18377 0.77504 1.000 11.38884 203 SER A CA 1
ATOM 1561 C C . SER A 1 205 ? 20.78159 23.81769 1.30751 1.000 14.25981 203 SER A C 1
ATOM 1562 O O . SER A 1 205 ? 21.49828 23.09103 0.61241 1.000 17.88624 203 SER A O 1
ATOM 1565 N N . ILE A 1 206 ? 20.35677 23.44661 2.51901 1.000 15.17696 204 ILE A N 1
ATOM 1566 C CA . ILE A 1 206 ? 20.69996 22.12909 3.05108 1.000 15.16235 204 ILE A CA 1
ATOM 1567 C C . ILE A 1 206 ? 19.68975 21.05633 2.67291 1.000 14.09255 204 ILE A C 1
ATOM 1568 O O . ILE A 1 206 ? 19.90207 19.87924 3.00402 1.000 13.30546 204 ILE A O 1
ATOM 1573 N N . LEU A 1 207 ? 18.59566 21.42193 1.99942 1.000 13.78577 205 LEU A N 1
ATOM 1574 C CA . LEU A 1 207 ? 17.57487 20.44044 1.64333 1.000 12.33923 205 LEU A CA 1
ATOM 1575 C C . LEU A 1 207 ? 18.15181 19.33045 0.77359 1.000 17.56937 205 LEU A C 1
ATOM 1576 O O . LEU A 1 207 ? 17.83233 18.15081 0.96449 1.000 14.85491 205 LEU A O 1
ATOM 1581 N N . SER A 1 208 ? 19.00336 19.69007 -0.19067 1.000 17.76598 206 SER A N 1
ATOM 1582 C CA . SER A 1 208 ? 19.60592 18.69413 -1.06801 1.000 18.18821 206 SER A CA 1
ATOM 1583 C C . SER A 1 208 ? 20.48326 17.70886 -0.30916 1.000 16.57017 206 SER A C 1
ATOM 1584 O O . SER A 1 208 ? 20.73498 16.61081 -0.81547 1.000 18.67911 206 SER A O 1
ATOM 1587 N N . GLU A 1 209 ? 20.95596 18.07374 0.88854 1.000 19.25326 207 GLU A N 1
ATOM 1588 C CA . GLU A 1 209 ? 21.75672 17.15468 1.68892 1.000 15.38411 207 GLU A CA 1
ATOM 1589 C C . GLU A 1 209 ? 20.92252 16.02915 2.28447 1.000 21.73202 207 GLU A C 1
ATOM 1590 O O . GLU A 1 209 ? 21.48757 15.00478 2.68278 1.000 19.66178 207 GLU A O 1
ATOM 1596 N N . VAL A 1 210 ? 19.59807 16.19447 2.35490 1.000 22.25545 208 VAL A N 1
ATOM 1597 C CA . VA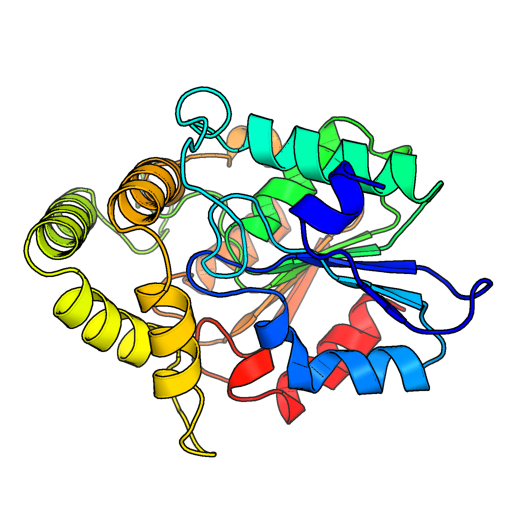L A 1 210 ? 18.74640 15.16959 2.94691 1.000 17.71777 208 VAL A CA 1
ATOM 1598 C C . VAL A 1 210 ? 18.80257 13.90512 2.10566 1.000 19.75647 208 VAL A C 1
ATOM 1599 O O . VAL A 1 210 ? 18.68500 13.94820 0.87606 1.000 19.40830 208 VAL A O 1
ATOM 1603 N N . THR A 1 211 ? 18.98319 12.76591 2.77034 1.000 20.08209 209 THR A N 1
ATOM 1604 C CA . THR A 1 211 ? 19.05645 11.48151 2.09413 1.000 20.88970 209 THR A CA 1
ATOM 1605 C C . THR A 1 211 ? 17.92344 10.53289 2.45168 1.000 19.60347 209 THR A C 1
ATOM 1606 O O . THR A 1 211 ? 17.67684 9.58934 1.69414 1.000 15.90828 209 THR A O 1
ATOM 1610 N N . VAL A 1 212 ? 17.22726 10.75540 3.56253 1.000 16.45590 210 VAL A N 1
ATOM 1611 C CA . VAL A 1 212 ? 16.16886 9.85481 4.01516 1.000 15.42628 210 VAL A CA 1
ATOM 1612 C C . VAL A 1 212 ? 14.87309 10.19257 3.28290 1.000 14.02562 210 VAL A C 1
ATOM 1613 O O . VAL A 1 212 ? 14.67278 11.34989 2.88587 1.000 13.66525 210 VAL A O 1
ATOM 1617 N N . PRO A 1 213 ? 13.98074 9.22346 3.06443 1.000 12.46464 211 PRO A N 1
ATOM 1618 C CA . PRO A 1 213 ? 12.71197 9.52305 2.38284 1.000 11.32574 211 PRO A CA 1
ATOM 1619 C C . PRO A 1 213 ? 11.84827 10.47090 3.19902 1.000 9.85455 211 PRO A C 1
ATOM 1620 O O . PRO A 1 213 ? 11.80345 10.39301 4.42739 1.000 14.27238 211 PRO A O 1
ATOM 1624 N N . CYS A 1 214 ? 11.14773 11.36726 2.50471 1.000 11.86806 212 CYS A N 1
ATOM 1625 C CA . CYS A 1 214 ? 10.35662 12.40636 3.15667 1.000 10.25213 212 CYS A CA 1
ATOM 1626 C C . CYS A 1 214 ? 8.94982 12.42355 2.58351 1.000 11.11542 212 CYS A C 1
ATOM 1627 O O . CYS A 1 214 ? 8.76944 12.61714 1.37768 1.000 10.57803 212 CYS A O 1
ATOM 1630 N N . HIS A 1 215 ? 7.96214 12.22355 3.44842 1.000 11.62250 213 HIS A N 1
ATOM 1631 C CA . HIS A 1 215 ? 6.56701 12.47187 3.11933 1.000 9.07733 213 HIS A CA 1
ATOM 1632 C C . HIS A 1 215 ? 6.21869 13.89728 3.52158 1.000 8.30590 213 HIS A C 1
ATOM 1633 O O . HIS A 1 215 ? 6.39994 14.27836 4.68251 1.000 7.52702 213 HIS A O 1
ATOM 1640 N N . ILE A 1 216 ? 5.71842 14.68046 2.56920 1.000 8.14864 214 ILE A N 1
ATOM 1641 C CA . ILE A 1 216 ? 5.37112 16.07759 2.80185 1.000 7.06994 214 ILE A CA 1
ATOM 1642 C C . ILE A 1 216 ? 3.85291 16.18541 2.86727 1.000 10.53670 214 ILE A C 1
ATOM 1643 O O . ILE A 1 216 ? 3.15593 15.87696 1.89099 1.000 6.90502 214 ILE A O 1
ATOM 1648 N N . VAL A 1 217 ? 3.34160 16.61550 4.02307 1.000 5.86605 215 VAL A N 1
ATOM 1649 C CA . VAL A 1 217 ? 1.90808 16.70260 4.27817 1.000 8.25812 215 VAL A CA 1
ATOM 1650 C C . VAL A 1 217 ? 1.58597 18.09876 4.78361 1.000 10.54289 215 VAL A C 1
ATOM 1651 O O . VAL A 1 217 ? 2.29386 18.63329 5.64365 1.000 8.71857 215 VAL A O 1
ATOM 1655 N N . GLN A 1 218 ? 0.51471 18.68529 4.25795 1.000 7.94182 216 GLN A N 1
ATOM 1656 C CA . GLN A 1 218 ? 0.09448 20.00153 4.71508 1.000 11.16955 216 GLN A CA 1
ATOM 1657 C C . GLN A 1 218 ? -1.30884 20.27287 4.20691 1.000 9.08602 216 GLN A C 1
ATOM 1658 O O . GLN A 1 218 ? -1.75934 19.67720 3.22523 1.000 9.05986 216 GLN A O 1
ATOM 1664 N N . SER A 1 219 ? -1.99466 21.17678 4.89686 1.000 7.08664 217 SER A N 1
ATOM 1665 C CA . SER A 1 219 ? -3.32184 21.58739 4.47224 1.000 10.41904 217 SER A CA 1
ATOM 1666 C C . SER A 1 219 ? -3.25260 22.28258 3.11332 1.000 9.39199 217 SER A C 1
ATOM 1667 O O . SER A 1 219 ? -2.20899 22.79613 2.69652 1.000 8.30138 217 SER A O 1
ATOM 1670 N N . ARG A 1 220 ? -4.39257 22.27801 2.41860 1.000 9.08824 218 ARG A N 1
ATOM 1671 C CA . ARG A 1 220 ? -4.51559 22.98733 1.15101 1.000 9.56707 218 ARG A CA 1
ATOM 1672 C C . ARG A 1 220 ? -4.44018 24.50095 1.34352 1.000 18.59031 218 ARG A C 1
ATOM 1673 O O . ARG A 1 220 ? -3.90069 25.20644 0.48386 1.000 13.29355 218 ARG A O 1
ATOM 1681 N N . LYS A 1 221 ? -4.97292 25.01054 2.45561 1.000 14.55857 219 LYS A N 1
ATOM 1682 C CA . LYS A 1 221 ? -4.91287 26.42495 2.81162 1.000 17.93547 219 LYS A CA 1
ATOM 1683 C C . LYS A 1 221 ? -4.27442 26.54047 4.18953 1.000 14.73926 219 LYS A C 1
ATOM 1684 O O . LYS A 1 221 ? -4.80094 25.99933 5.16272 1.000 14.92040 219 LYS A O 1
ATOM 1690 N N . ASP A 1 222 ? -3.14739 27.24363 4.27578 1.000 16.61350 220 ASP A N 1
ATOM 1691 C CA . ASP A 1 222 ? -2.41652 27.38012 5.53559 1.000 18.62993 220 ASP A CA 1
ATOM 1692 C C . ASP A 1 222 ? -1.74147 28.74371 5.51881 1.000 12.77019 220 ASP A C 1
ATOM 1693 O O . ASP A 1 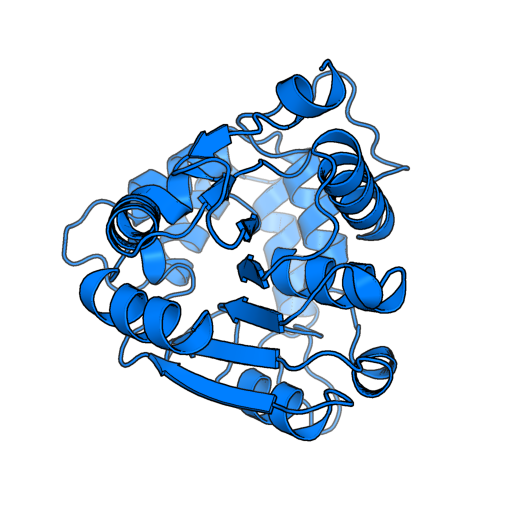222 ? -0.77215 28.93924 4.78129 1.000 16.48062 220 ASP A O 1
ATOM 1698 N N . ILE A 1 223 ? -2.23384 29.66841 6.34856 1.000 14.78835 221 ILE A N 1
ATOM 1699 C CA . ILE A 1 223 ? -1.74948 31.04817 6.34650 1.000 18.71194 221 ILE A CA 1
ATOM 1700 C C . ILE A 1 223 ? -0.23884 31.13903 6.51389 1.000 15.12740 221 ILE A C 1
ATOM 1701 O O . ILE A 1 223 ? 0.36758 32.13159 6.10288 1.000 15.17110 221 ILE A O 1
ATOM 1706 N N . ALA A 1 224 ? 0.39340 30.12173 7.09343 1.000 13.47551 222 ALA A N 1
ATOM 1707 C CA . ALA A 1 224 ? 1.82741 30.16936 7.34045 1.000 13.94269 222 ALA A CA 1
ATOM 1708 C C . ALA A 1 224 ? 2.63921 29.32129 6.37322 1.000 12.46874 222 ALA A C 1
ATOM 1709 O O . ALA A 1 224 ? 3.86768 29.44869 6.34654 1.000 10.30118 222 ALA A O 1
ATOM 1711 N N . VAL A 1 225 ? 2.00257 28.44727 5.60354 1.000 10.29926 223 VAL A N 1
ATOM 1712 C CA . VAL A 1 225 ? 2.73893 27.56579 4.70264 1.000 10.10342 223 VAL A CA 1
ATOM 1713 C C . VAL A 1 225 ? 2.00335 27.51632 3.37126 1.000 11.49793 223 VAL A C 1
ATOM 1714 O O . VAL A 1 225 ? 1.07268 26.71300 3.21314 1.000 12.92107 223 VAL A O 1
ATOM 1718 N N . PRO A 1 226 ? 2.36676 28.35983 2.40232 1.000 10.94175 224 PRO A N 1
ATOM 1719 C CA . PRO A 1 226 ? 1.72802 28.28702 1.08506 1.000 10.91792 224 PRO A CA 1
ATOM 1720 C C . PRO A 1 226 ? 1.93816 26.92298 0.45159 1.000 9.26403 224 PRO A C 1
ATOM 1721 O O . PRO A 1 226 ? 2.94842 26.25384 0.68118 1.000 9.77858 224 PRO A O 1
ATOM 1725 N N . ILE A 1 227 ? 0.95803 26.51476 -0.35709 1.000 10.07249 225 ILE A N 1
ATOM 1726 C CA . ILE A 1 227 ? 1.03802 25.22625 -1.03805 1.000 11.61116 225 ILE A CA 1
ATOM 1727 C C . ILE A 1 227 ? 2.31396 25.12698 -1.86628 1.000 11.18175 225 ILE A C 1
ATOM 1728 O O . ILE A 1 227 ? 2.88543 24.03939 -2.01331 1.000 13.05736 225 ILE A O 1
ATOM 1733 N N . GLU A 1 228 ? 2.80544 26.25877 -2.37933 1.000 10.29002 226 GLU A N 1
ATOM 1734 C CA . GLU A 1 228 ? 4.05835 26.29117 -3.12641 1.000 10.22583 226 GLU A CA 1
ATOM 1735 C C . GLU A 1 228 ? 5.23969 25.79299 -2.30240 1.000 11.08565 226 GLU A C 1
ATOM 1736 O O . GLU A 1 228 ? 6.23383 25.32653 -2.87188 1.000 12.35183 226 GLU A O 1
ATOM 1742 N N . VAL A 1 229 ? 5.15892 25.88181 -0.97525 1.000 9.12910 227 VAL A N 1
ATOM 1743 C CA . VAL A 1 229 ? 6.25979 25.40188 -0.14807 1.000 12.35509 227 VAL A CA 1
ATOM 1744 C C . VAL A 1 229 ? 6.32195 23.87830 -0.16892 1.000 7.72748 227 VAL A C 1
ATOM 1745 O O . VAL A 1 229 ? 7.41251 23.29530 -0.15538 1.000 6.82330 227 VAL A O 1
ATOM 1749 N N . ALA A 1 230 ? 5.16972 23.20725 -0.22013 1.000 7.47226 228 ALA A N 1
ATOM 1750 C CA . ALA A 1 230 ? 5.17562 21.74833 -0.29669 1.000 11.10949 228 ALA A CA 1
ATOM 1751 C C . ALA A 1 230 ? 5.78202 21.27133 -1.60949 1.000 11.85154 228 ALA A C 1
ATOM 1752 O O . ALA A 1 230 ? 6.57573 20.32191 -1.62617 1.000 11.34722 228 ALA A O 1
ATOM 1754 N N . GLU A 1 231 ? 5.41579 21.91310 -2.72030 1.000 8.97050 229 GLU A N 1
ATOM 1755 C CA . GLU A 1 231 ? 6.01727 21.56537 -4.00400 1.000 11.65309 229 GLU A CA 1
ATOM 1756 C C . GLU A 1 231 ? 7.51672 21.82575 -3.98750 1.000 13.60691 229 GLU A C 1
ATOM 1757 O O . GLU A 1 231 ? 8.29736 21.05575 -4.55881 1.000 18.81729 229 GLU A O 1
ATOM 1763 N N . TYR A 1 232 ? 7.93718 22.90302 -3.32132 1.000 12.49690 230 TYR A N 1
ATOM 1764 C CA . TYR A 1 232 ? 9.35516 23.23776 -3.26782 1.000 12.88255 230 TYR A CA 1
ATOM 1765 C C . TYR A 1 232 ? 10.14574 22.16851 -2.52394 1.000 10.99048 230 TYR A C 1
ATOM 1766 O O . TYR A 1 232 ? 11.22624 21.76203 -2.96949 1.000 12.06495 230 TYR A O 1
ATOM 1775 N N . LEU A 1 233 ? 9.63042 21.70758 -1.38212 1.000 7.93419 231 LEU A N 1
ATOM 1776 C CA . LEU A 1 233 ? 10.31441 20.65018 -0.64744 1.000 8.27048 231 LEU A CA 1
ATOM 1777 C C . LEU A 1 233 ? 10.34650 19.36187 -1.45928 1.000 9.37605 231 LEU A C 1
ATOM 1778 O O . LEU A 1 233 ? 11.34233 18.63096 -1.44093 1.000 10.56186 231 LEU A O 1
ATOM 1783 N N . ARG A 1 234 ? 9.27219 19.08012 -2.19820 1.000 11.02476 232 ARG A N 1
ATOM 1784 C CA . ARG A 1 234 ? 9.23812 17.88550 -3.03530 1.000 14.27784 232 ARG A CA 1
ATOM 1785 C C . ARG A 1 234 ? 10.37340 17.88495 -4.05187 1.000 16.64071 232 ARG A C 1
ATOM 1786 O O . ARG A 1 234 ? 10.99393 16.84308 -4.29598 1.000 13.40180 232 ARG A O 1
ATOM 1794 N N . CYS A 1 235 ? 10.66976 19.04704 -4.64242 1.000 11.62214 233 CYS A N 1
ATOM 1795 C CA . CYS A 1 235 ? 11.66722 19.16110 -5.70038 1.000 10.67565 233 CYS A CA 1
ATOM 1796 C C . CYS A 1 235 ? 13.07963 19.40774 -5.19216 1.000 11.08699 233 CYS A C 1
ATOM 1797 O O . CYS A 1 235 ? 14.02425 19.32723 -5.98345 1.000 11.63205 233 CYS A O 1
ATOM 1800 N N . ASN A 1 236 ? 13.25936 19.71582 -3.90882 1.000 13.66316 234 ASN A N 1
ATOM 1801 C CA . ASN A 1 236 ? 14.56444 20.12963 -3.41990 1.000 12.47912 234 ASN A CA 1
ATOM 1802 C C . ASN A 1 236 ? 15.14329 19.24765 -2.32478 1.000 14.93802 234 ASN A C 1
ATOM 1803 O O . ASN A 1 236 ? 16.35638 19.31071 -2.09269 1.000 13.08490 234 ASN A O 1
ATOM 1808 N N . LEU A 1 237 ? 14.32935 18.44498 -1.64343 1.000 14.32056 235 LEU A N 1
ATOM 1809 C CA . LEU A 1 237 ? 14.87782 17.45045 -0.73276 1.000 13.70362 235 LEU A CA 1
ATOM 1810 C C . LEU A 1 237 ? 15.68304 16.43025 -1.52841 1.000 15.75965 235 LEU A C 1
ATOM 1811 O O . LEU A 1 237 ? 15.28748 16.01850 -2.62058 1.000 15.67825 235 LEU A O 1
ATOM 1816 N N . GLY A 1 238 ? 16.83641 16.04169 -0.98898 1.000 15.23794 236 GLY A N 1
ATOM 1817 C CA . GLY A 1 238 ? 17.77762 15.25792 -1.76594 1.000 19.47483 236 GLY A CA 1
ATOM 1818 C C . GLY A 1 238 ? 17.37788 13.81792 -2.00598 1.000 19.61179 236 GLY A C 1
ATOM 1819 O O . GLY A 1 238 ? 17.98966 13.16308 -2.85510 1.000 24.94240 236 GLY A O 1
ATOM 1820 N N . GLY A 1 239 ? 16.37967 13.30559 -1.28880 1.000 14.14598 237 GLY A N 1
ATOM 1821 C CA . GLY A 1 239 ? 16.00913 11.91920 -1.36723 1.000 17.52839 237 GLY A CA 1
ATOM 1822 C C . GLY A 1 239 ? 14.64650 11.70865 -1.98891 1.000 16.80810 237 GLY A C 1
ATOM 1823 O O . GLY A 1 239 ? 14.09875 12.58191 -2.67350 1.000 18.97146 237 GLY A O 1
ATOM 1824 N N . TRP A 1 240 ? 14.09109 10.52467 -1.74711 1.000 12.46953 238 TRP A N 1
ATOM 1825 C CA . TRP A 1 240 ? 12.73366 10.22855 -2.17656 1.000 10.38987 238 TRP A CA 1
ATOM 1826 C C . TRP A 1 240 ? 11.76147 11.16025 -1.47012 1.000 11.56778 238 TRP A C 1
ATOM 1827 O O . TRP A 1 240 ? 11.88576 11.41649 -0.27047 1.000 13.30624 238 TRP A O 1
ATOM 1838 N N . THR A 1 241 ? 10.79737 11.68724 -2.22129 1.000 10.68095 239 THR A N 1
ATOM 1839 C CA . THR A 1 241 ? 9.79545 12.57876 -1.65663 1.000 9.77671 239 THR A CA 1
ATOM 1840 C C . THR A 1 241 ? 8.42307 12.21737 -2.19911 1.000 10.01596 239 THR A C 1
ATOM 1841 O O . THR A 1 241 ? 8.28810 11.59472 -3.25232 1.000 13.78332 239 THR A O 1
ATOM 1845 N N . SER A 1 242 ? 7.40001 12.61818 -1.45405 1.000 9.87902 240 SER A N 1
ATOM 1846 C CA . SER A 1 242 ? 6.02485 12.54585 -1.91337 1.000 11.86024 240 SER A CA 1
ATOM 1847 C C . SER A 1 242 ? 5.23849 13.60956 -1.17097 1.000 14.04802 240 SER A C 1
ATOM 1848 O O . SER A 1 242 ? 5.60427 13.99909 -0.05866 1.000 13.77355 240 SER A O 1
ATOM 1851 N N . VAL A 1 243 ? 4.15725 14.07516 -1.79140 1.000 12.84757 241 VAL A N 1
ATOM 1852 C CA . VAL A 1 243 ? 3.31858 15.12666 -1.23261 1.000 9.79252 241 VAL A CA 1
ATOM 1853 C C . VAL A 1 243 ? 1.89830 14.59792 -1.08490 1.000 14.42599 241 VAL A C 1
ATOM 1854 O O . VAL A 1 243 ? 1.33668 14.03900 -2.03336 1.000 15.96983 241 VAL A O 1
ATOM 1858 N N . ASP A 1 244 ? 1.32578 14.76727 0.10649 1.000 11.76335 242 ASP A N 1
ATOM 1859 C CA . ASP A 1 244 ? -0.09565 14.54695 0.35126 1.000 11.19640 242 ASP A CA 1
ATOM 1860 C C . ASP A 1 244 ? -0.68780 15.86641 0.82461 1.000 14.99988 242 ASP A C 1
ATOM 1861 O O . ASP A 1 244 ? -0.26797 16.39886 1.85730 1.000 13.68933 242 ASP A O 1
ATOM 1866 N N . ILE A 1 245 ? -1.65752 16.39070 0.08159 1.000 11.42473 243 ILE A N 1
ATOM 1867 C CA . ILE A 1 245 ? -2.31809 17.64185 0.43296 1.000 13.12039 243 ILE A CA 1
ATOM 1868 C C . ILE A 1 245 ? -3.64092 17.31923 1.11057 1.000 13.58729 243 ILE A C 1
ATOM 1869 O O . ILE A 1 245 ? -4.49958 16.64351 0.53108 1.000 10.21681 243 ILE A O 1
ATOM 1874 N N . LEU A 1 246 ? -3.80045 17.80122 2.34097 1.000 13.82574 244 LEU A N 1
ATOM 1875 C CA . LEU A 1 246 ? -5.02426 17.58768 3.09866 1.000 12.59943 244 LEU A CA 1
ATOM 1876 C C . LEU A 1 246 ? -6.11826 18.52767 2.61400 1.000 14.73170 244 LEU A C 1
ATOM 1877 O O . LEU A 1 246 ? -5.87230 19.70675 2.34670 1.000 14.22592 244 LEU A O 1
ATOM 1882 N N . GLN A 1 247 ? -7.33454 17.99806 2.49897 1.000 16.65145 245 GLN A N 1
ATOM 1883 C CA . GLN A 1 247 ? -8.47211 18.77499 2.01060 1.000 22.47802 245 GLN A CA 1
ATOM 1884 C C . GLN A 1 247 ? -9.06855 19.60473 3.14906 1.000 21.94273 245 GLN A C 1
ATOM 1885 O O . GLN A 1 247 ? -10.25427 19.53305 3.46760 1.000 25.40655 245 GLN A O 1
ATOM 1891 N N . THR A 1 248 ? -8.20104 20.39412 3.77971 1.000 18.93171 246 THR A N 1
ATOM 1892 C CA . THR A 1 248 ? -8.57206 21.20608 4.92778 1.000 22.88957 246 THR A CA 1
ATOM 1893 C C . THR A 1 248 ? -7.87745 22.55632 4.82877 1.000 20.30290 246 THR A C 1
ATOM 1894 O O . THR A 1 248 ? -7.08050 22.81264 3.92072 1.000 18.65190 246 THR A O 1
ATOM 1898 N N . ASP A 1 249 ? -8.19359 23.42327 5.77966 1.000 20.09124 247 ASP A N 1
ATOM 1899 C CA . ASP A 1 249 ? -7.46592 24.65893 6.00447 1.000 22.76950 247 ASP A CA 1
ATOM 1900 C C . ASP A 1 249 ? -7.01323 24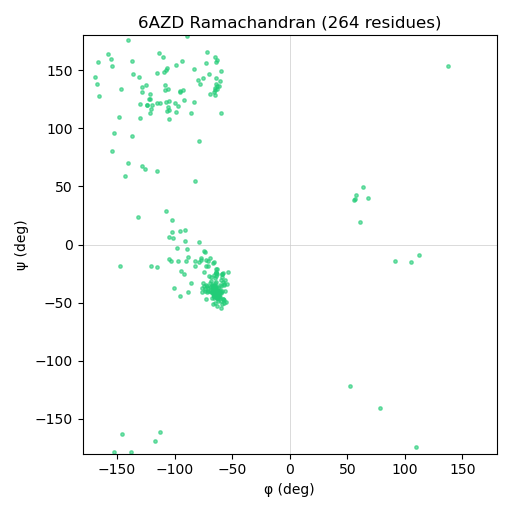.68768 7.45511 1.000 17.03360 247 ASP A C 1
ATOM 1901 O O . ASP A 1 249 ? -7.77134 24.32207 8.35845 1.000 22.16751 247 ASP A O 1
ATOM 1906 N N . GLY A 1 250 ? -5.77906 25.09826 7.67662 1.000 14.76624 248 GLY A N 1
ATOM 1907 C CA . GLY A 1 250 ? -5.25693 25.24096 9.02269 1.000 12.75724 248 GLY A CA 1
ATOM 1908 C C . GLY A 1 250 ? -3.84628 24.71813 9.16996 1.000 11.17991 248 GLY A C 1
ATOM 1909 O O . GLY A 1 250 ? -3.40297 23.82620 8.44453 1.000 11.31731 248 GLY A O 1
ATOM 1910 N N . HIS A 1 251 ? -3.12799 25.27416 10.14110 1.000 10.18898 249 HIS A N 1
ATOM 1911 C CA . HIS A 1 251 ? -1.73999 24.92069 10.38838 1.000 7.91071 249 HIS A CA 1
ATOM 1912 C C . HIS A 1 251 ? -1.58735 23.77097 11.37025 1.000 7.59656 249 HIS A C 1
ATOM 1913 O O . HIS A 1 251 ? -0.49612 23.20018 11.47218 1.000 8.60701 249 HIS A O 1
ATOM 1920 N N . LEU A 1 252 ? -2.64594 23.42006 12.09690 1.000 4.80869 250 LEU A N 1
ATOM 1921 C CA . LEU A 1 252 ? -2.63191 22.29955 13.03391 1.000 7.75977 250 LEU A CA 1
ATOM 1922 C C . LEU A 1 252 ? -3.78068 21.36719 12.67438 1.000 7.52260 250 LEU A C 1
ATOM 1923 O O . LEU A 1 252 ? -4.72727 21.20305 13.45424 1.000 7.26809 250 LEU A O 1
ATOM 1928 N N . PRO A 1 253 ? -3.72915 20.73903 11.49337 1.000 6.87443 251 PRO A N 1
ATOM 1929 C CA . PRO A 1 253 ? -4.87801 19.93414 11.06094 1.000 10.36462 251 PRO A CA 1
ATOM 1930 C C . PRO A 1 253 ? -5.05323 18.67001 11.87516 1.000 7.56239 251 PRO A C 1
ATOM 1931 O O . PRO A 1 253 ? -6.18526 18.19072 12.00451 1.000 10.18011 251 PRO A O 1
ATOM 1935 N N . GLN A 1 254 ? -3.97900 18.12337 12.44952 1.000 7.26887 252 GLN A N 1
ATOM 1936 C CA . GLN A 1 254 ? -4.14341 16.94136 13.29165 1.000 10.16527 252 GLN A CA 1
ATOM 1937 C C . GLN A 1 254 ? -4.98868 17.25046 14.51640 1.000 8.55545 252 GLN A C 1
ATOM 1938 O O . GLN A 1 254 ? -5.64049 16.35493 15.06178 1.000 11.03522 252 GLN A O 1
ATOM 1944 N N . LEU A 1 255 ? -5.01094 18.50953 14.94910 1.000 11.63205 253 LEU A N 1
ATOM 1945 C CA . LEU A 1 255 ? -5.84293 18.90951 16.07539 1.000 10.76785 253 LEU A CA 1
ATOM 1946 C C . LEU A 1 255 ? -7.24993 19.32034 15.65304 1.000 14.93310 253 LEU A C 1
ATOM 1947 O O . LEU A 1 255 ? -8.22504 18.95958 16.32049 1.000 14.11818 253 LEU A O 1
ATOM 1952 N N . SER A 1 256 ? -7.38247 20.05909 14.55105 1.000 11.93316 254 SER A N 1
ATOM 1953 C CA . SER A 1 256 ? -8.67115 20.62435 14.17503 1.000 12.80694 254 SER A CA 1
ATOM 1954 C C . SER A 1 256 ? -9.45116 19.75803 13.19778 1.000 19.40675 254 SER A C 1
ATOM 1955 O O . SER A 1 256 ? -10.67951 19.88503 13.12698 1.000 21.92938 254 SER A O 1
ATOM 1958 N N . CYS A 1 257 ? -8.78085 18.89174 12.43875 1.000 15.29061 255 CYS A N 1
ATOM 1959 C CA . CYS A 1 257 ? -9.45836 17.99891 11.49558 1.000 15.26782 255 CYS A CA 1
ATOM 1960 C C . CYS A 1 257 ? -8.75604 16.64575 11.46589 1.000 14.06328 255 CYS A C 1
ATOM 1961 O O . CYS A 1 257 ? -8.29108 16.19135 10.41656 1.000 16.38002 255 CYS A O 1
ATOM 1964 N N . PRO A 1 258 ? -8.67563 15.96034 12.61132 1.000 13.88927 256 PRO A N 1
ATOM 1965 C CA . PRO A 1 258 ? -7.90951 14.70396 12.64212 1.000 14.33812 256 PRO A CA 1
ATOM 1966 C C . PRO A 1 258 ? -8.49262 13.61924 11.75908 1.000 12.15421 256 PRO A C 1
ATOM 1967 O O . PRO A 1 258 ? -7.74989 12.75143 11.28813 1.000 11.71701 256 PRO A O 1
ATOM 1971 N N . GLU A 1 259 ? -9.80132 13.64521 11.51056 1.000 13.17074 257 GLU A N 1
ATOM 1972 C CA . GLU A 1 259 ? -10.42395 12.59925 10.70983 1.000 17.25773 257 GLU A CA 1
ATOM 1973 C C . GLU A 1 259 ? -9.91410 12.59309 9.27780 1.000 21.16347 257 GLU A C 1
ATOM 1974 O O . GLU A 1 259 ? -9.97093 11.55200 8.61576 1.000 22.61103 257 GLU A O 1
ATOM 1980 N N . LEU A 1 260 ? -9.41121 13.72561 8.78896 1.000 16.14368 258 LEU A N 1
ATOM 1981 C CA . LEU A 1 260 ? -8.82118 13.79403 7.46085 1.000 23.96397 258 LEU A CA 1
ATOM 1982 C C . LEU A 1 260 ? -7.30347 13.67429 7.47719 1.000 21.51439 258 LEU A C 1
ATOM 1983 O O . LEU A 1 260 ? -6.70771 13.43679 6.42055 1.000 22.23709 258 LEU A O 1
ATOM 1988 N N . VAL A 1 261 ? -6.67425 13.82077 8.64043 1.000 12.62733 259 VAL A N 1
ATOM 1989 C CA . VAL A 1 261 ? -5.22317 13.77311 8.76001 1.000 11.73089 259 VAL A CA 1
ATOM 1990 C C . VAL A 1 261 ? -4.73644 12.38550 9.14985 1.000 10.75748 259 VAL A C 1
ATOM 1991 O O . VAL A 1 261 ? -3.74972 11.89722 8.59976 1.000 13.30651 259 VAL A O 1
ATOM 1995 N N . VAL A 1 262 ? -5.40806 11.75741 10.11987 1.000 12.30483 260 VAL A N 1
ATOM 1996 C CA . VAL A 1 262 ? -4.94741 10.46360 10.62529 1.000 14.52016 260 VAL A CA 1
ATOM 1997 C C . VAL A 1 262 ? -4.79243 9.42253 9.52049 1.000 12.17446 260 VAL A C 1
ATOM 1998 O O . VAL A 1 262 ? -3.73573 8.77530 9.46039 1.000 12.34369 260 VAL A O 1
ATOM 2002 N N . PRO A 1 263 ? -5.77225 9.21008 8.62587 1.000 14.85467 261 PRO A N 1
ATOM 2003 C CA . PRO A 1 263 ? -5.55424 8.21067 7.56091 1.000 12.21828 261 PRO A CA 1
ATOM 2004 C C . PRO A 1 263 ? -4.31947 8.48970 6.72772 1.000 12.52627 261 PRO A C 1
ATOM 2005 O O . PRO A 1 263 ? -3.58430 7.55656 6.37847 1.000 11.12208 261 PRO A O 1
ATOM 2009 N N . VAL A 1 264 ? -4.06921 9.76108 6.40929 1.000 11.08203 262 VAL A N 1
ATOM 2010 C CA . VAL A 1 264 ? -2.88563 10.12679 5.63928 1.000 10.85184 262 VAL A CA 1
ATOM 2011 C C . VAL A 1 264 ? -1.62042 9.84888 6.44123 1.000 10.63936 262 VAL A C 1
ATOM 2012 O O . VAL A 1 264 ? -0.62287 9.35213 5.90446 1.000 8.28814 262 VAL A O 1
ATOM 2016 N N . LEU A 1 265 ? -1.63207 10.18008 7.73442 1.000 13.97129 263 LEU A N 1
ATOM 2017 C CA . LEU A 1 265 ? -0.45468 9.93238 8.55947 1.000 12.62470 263 LEU A CA 1
ATOM 2018 C C . LEU A 1 265 ? -0.20166 8.44160 8.71262 1.000 9.58154 263 LEU A C 1
ATOM 2019 O O . LEU A 1 265 ? 0.95253 8.00075 8.70504 1.000 9.77811 263 LEU A O 1
ATOM 2024 N N . LEU A 1 266 ? -1.26719 7.64805 8.84274 1.000 9.74996 264 LEU A N 1
ATOM 2025 C CA . LEU A 1 266 ? -1.09675 6.20005 8.92106 1.000 14.66073 264 LEU A CA 1
ATOM 2026 C C . LEU A 1 266 ? -0.45895 5.65324 7.65219 1.000 12.43275 264 LEU A C 1
ATOM 2027 O O . LEU A 1 266 ? 0.45094 4.81838 7.71667 1.000 14.29133 264 LEU A O 1
ATOM 2032 N N . HIS A 1 267 ? -0.91825 6.11406 6.48690 1.000 11.36803 265 HIS A N 1
ATOM 2033 C CA . HIS A 1 267 ? -0.34168 5.63111 5.23661 1.000 11.55639 265 HIS A CA 1
ATOM 2034 C C . HIS A 1 267 ? 1.13442 5.98478 5.14227 1.000 12.96019 265 HIS A C 1
ATOM 2035 O O . HIS A 1 267 ? 1.95619 5.15309 4.74285 1.000 9.43765 265 HIS A O 1
ATOM 2042 N N . CYS A 1 268 ? 1.49252 7.21017 5.52265 1.000 11.44044 266 CYS A N 1
ATOM 2043 C CA . CYS A 1 268 ? 2.86817 7.65858 5.34972 1.000 12.95500 266 CYS A CA 1
ATOM 2044 C C . CYS A 1 268 ? 3.82890 6.87496 6.23449 1.000 11.05635 266 CYS A C 1
ATOM 2045 O O . CYS A 1 268 ? 4.92919 6.52030 5.79920 1.000 16.62572 266 CYS A O 1
ATOM 2048 N N . ILE A 1 269 ? 3.43398 6.59114 7.47538 1.000 10.95934 267 ILE A N 1
ATOM 2049 C CA . ILE A 1 269 ? 4.31998 5.86595 8.37949 1.000 12.55518 267 ILE A CA 1
ATOM 2050 C C . ILE A 1 269 ? 4.58875 4.46115 7.85678 1.000 15.85428 267 ILE A C 1
ATOM 2051 O O . ILE A 1 269 ? 5.72342 3.96952 7.90930 1.000 17.36795 267 ILE A O 1
ATOM 2056 N N . ASP A 1 270 ? 3.56105 3.79769 7.34087 1.000 15.45691 268 ASP A N 1
ATOM 2057 C CA . ASP A 1 270 ? 3.70696 2.43309 6.84387 1.000 21.05077 268 ASP A CA 1
ATOM 2058 C C . ASP A 1 270 ? 4.14925 2.42761 5.38359 1.000 19.35977 268 ASP A C 1
ATOM 2059 O O . ASP A 1 270 ? 4.25683 1.36934 4.76709 1.000 22.57643 268 ASP A O 1
#

Secondary structure (DSSP, 8-state):
-HHHHHTT-EEES-TTSPEEEEE--TT--GGGGTTTHHHHHHTT-EEEE---TTSTTS--TT--TTTTSSHHHHHHHHHHHHHHTT-SSEEEEEETHHHHHHHHHHHH-GGGEEEEEEES--S--B-BTTB--SB-HHHHHHHHHHHHH-HHHHHHHHHHHHH---TTS-HHHHHHHHHHTS-HHHHHHHHHHHHT---GGGGGG--S-EEEEEEEE-TTS-HHHHHHHHHHSSS-EEEEEEEEE-S-HHHH-HHHHHHHHHHHH-

CATH classification: 3.40.50.1820

InterPro domains:
  IPR000073 Alpha/beta hydrolase fold-1 [PF00561] (20-174)
  IPR000073 Alpha/beta hydrolase fold-1 [PR00111] (46-61)
  IPR000073 Alpha/beta hydrolase fold-1 [PR00111] (94-107)
  IPR000073 Alpha/beta hydrolase fold-1 [PR00111] (108-121)
  IPR000073 Alpha/beta hydrolase fold-1 [PR00111] (212-226)
  IPR029058 Alpha/Beta hydrolase fold [G3DSA:3.40.50.1820] (1-269)
  IPR029058 Alpha/Beta hydrolase fold [SSF53474] (10-267)

Organism: Physcomitrium patens (NCBI:txid3218)

B-factor: mean 14.9, std 7.46, range [0.0, 52.1]

Sequence (266 aa):
SPLLSTHNVTVLGNRSDPVVVLGHGLGTDQSVWKYTVPSLVNQNFQVVLYDTMGAGSTETSDFNFKRYSSLQGHVDDLLAILDELEIENCVYVGHSMSGMIGVLASLERPDLFRKLILLSASPRYLNDSSYYGGFEQEDLDQLFSSMRSNFSAWVSGFATAAVGTDIHDEAVQEFSSTFISMRPDVALRTSQFVFQSDFRSILSEVTVPCHIVQSRKDIAVPIEVAEYLRCNLGGWTSVDILQTDGHLPQLSCPELVVPVLLHCID

Radius of gyration: 17.01 Å; Cα contacts (8 Å, |Δi|>4): 533; chains: 1; bounding box: 39×49×42 Å

Nearest PDB structures (foldseek):
  6azd-assembly1_A  TM=1.004E+00  e=1.501E-63  Physcomitrium patens
  6azb-assembly2_B  TM=9.806E-01  e=9.990E-46  Physcomitrium patens
  6azc-assembly2_B  TM=9.808E-01  e=1.211E-45  Physcomitrium patens
  5z9h-assembly1_A  TM=9.827E-01  e=6.415E-45  Arabidopsis thaliana
  5z7w-assembly1_A  TM=9.806E-01  e=3.623E-44  Striga hermonthica

Foldseek 3Di:
DCLCVQFVKDKDADPPFAEEEEEEAFLAAQCLLVLQVVVCRVVRYIYIGTGFAQWLVGDDPPPPCVLVLALNNSLVSVVVVCVVVVQQEHAYEAAEVRQVSVQVNCLVPVRHYQEYEYELYFQAQDADVVRHNQDHPVRVVVLLVCLVPPVLVSLLVVLCQQADDQPVPPRSVNSSVRNVSGDSVSSSSNCVDRNGGHRQVCQLSAAHEYEYEYECAGNRGHPVRSVSSCVRRNYHYDYDYFPDHHSSCCNRPVVRVNVVVVVRRD

Solvent-accessible surface area: 11025 Å² total; per-residue (Å²): 87,107,42,39,80,63,3,54,28,52,64,74,38,85,224,109,30,64,21,0,0,1,0,4,2,37,3,7,17,32,47,1,0,83,102,1,12,74,38,1,48,119,96,91,14,23,0,2,12,5,2,13,23,3,7,28,56,10,130,18,97,95,22,75,74,169,99,23,58,38,6,82,3,10,0,52,10,0,22,42,0,0,82,80,44,148,17,154,58,0,0,0,0,0,1,11,10,0,0,5,2,0,0,27,0,2,50,83,80,64,84,2,6,95,34,0,0,0,0,0,4,3,0,39,10,24,30,64,98,130,13,121,0,22,21,93,77,137,65,0,77,123,23,15,60,54,3,148,92,83,18,62,56,26,3,57,42,33,0,71,48,0,0,26,67,33,130,114,115,86,5,36,139,46,4,21,57,27,2,82,64,11,70,72,56,2,0,13,123,15,0,40,66,13,14,82,12,63,30,50,95,38,0,78,104,1,100,9,48,0,16,4,0,2,0,119,122,13,95,4,0,20,47,95,0,1,83,59,0,102,80,52,12,47,25,138,28,32,46,41,53,4,133,12,34,3,13,0,0,0,11,6,10,18,88,76,0,15,76,34,4,38,123,0,5,134